Protein AF-A0A381PDI2-F1 (afdb_monomer_lite)

Structure (mmCIF, N/CA/C/O backbone):
data_AF-A0A381PDI2-F1
#
_entry.id   AF-A0A381PDI2-F1
#
loop_
_atom_site.group_PDB
_atom_site.id
_atom_site.type_symbol
_atom_site.label_atom_id
_atom_site.label_alt_id
_atom_site.label_comp_id
_atom_site.label_asym_id
_atom_site.label_entity_id
_atom_site.label_seq_id
_atom_site.pdbx_PDB_ins_code
_atom_site.Cartn_x
_atom_site.Cartn_y
_atom_site.Cartn_z
_atom_site.occupancy
_atom_site.B_iso_or_equiv
_atom_site.auth_seq_id
_atom_site.auth_comp_id
_atom_site.auth_asym_id
_atom_site.auth_atom_id
_atom_site.pdbx_PDB_model_num
ATOM 1 N N . MET A 1 1 ? -0.369 34.290 -15.388 1.00 36.72 1 MET A N 1
ATOM 2 C CA . MET A 1 1 ? -1.510 33.571 -14.784 1.00 36.72 1 MET A CA 1
ATOM 3 C C . MET A 1 1 ? -1.165 32.094 -14.747 1.00 36.72 1 MET A C 1
ATOM 5 O O . MET A 1 1 ? -1.030 31.489 -15.797 1.00 36.72 1 MET A O 1
ATOM 9 N N . GLY A 1 2 ? -0.914 31.552 -13.560 1.00 31.81 2 GLY A N 1
ATOM 10 C CA . GLY A 1 2 ? -0.532 30.155 -13.360 1.00 31.81 2 GLY A CA 1
ATOM 11 C C . GLY A 1 2 ? -0.423 29.908 -11.865 1.00 31.81 2 GLY A C 1
ATOM 12 O O . GLY A 1 2 ? 0.614 30.182 -11.269 1.00 31.81 2 GLY A O 1
ATOM 13 N N . ALA A 1 3 ? -1.540 29.528 -11.246 1.00 30.97 3 ALA A N 1
ATOM 14 C CA . ALA A 1 3 ? -1.629 29.327 -9.809 1.00 30.97 3 ALA A CA 1
ATOM 15 C C . ALA A 1 3 ? -0.831 28.078 -9.412 1.00 30.97 3 ALA A C 1
ATOM 17 O O . ALA A 1 3 ? -1.151 26.958 -9.809 1.00 30.97 3 ALA A O 1
ATOM 18 N N . ALA A 1 4 ? 0.229 28.293 -8.635 1.00 29.53 4 ALA A N 1
ATOM 19 C CA . ALA A 1 4 ? 0.974 27.242 -7.969 1.00 29.53 4 ALA A CA 1
ATOM 20 C C . ALA A 1 4 ? 0.105 26.648 -6.852 1.00 29.53 4 ALA A C 1
ATOM 22 O O . ALA A 1 4 ? -0.205 27.320 -5.869 1.00 29.53 4 ALA A O 1
ATOM 23 N N . VAL A 1 5 ? -0.290 25.385 -7.004 1.00 32.38 5 VAL A N 1
ATOM 24 C CA . VAL A 1 5 ? -0.964 24.627 -5.947 1.00 32.38 5 VAL A CA 1
ATOM 25 C C . VAL A 1 5 ? 0.082 24.260 -4.897 1.00 32.38 5 VAL A C 1
ATOM 27 O O . VAL A 1 5 ? 0.918 23.377 -5.091 1.00 32.38 5 VAL A O 1
ATOM 30 N N . SER A 1 6 ? 0.065 25.004 -3.796 1.00 27.83 6 SER A N 1
ATOM 31 C CA . SER A 1 6 ? 0.936 24.803 -2.643 1.00 27.83 6 SER A CA 1
ATOM 32 C C . SER A 1 6 ? 0.380 23.664 -1.782 1.00 27.83 6 SER A C 1
ATOM 34 O O . SER A 1 6 ? -0.714 23.763 -1.233 1.00 27.83 6 SER A O 1
ATOM 36 N N . LEU A 1 7 ? 1.119 22.556 -1.690 1.00 33.47 7 LEU A N 1
ATOM 37 C CA . LEU A 1 7 ? 0.783 21.411 -0.838 1.00 33.47 7 LEU A CA 1
ATOM 38 C C . LEU A 1 7 ? 1.018 21.754 0.649 1.00 33.47 7 LEU A C 1
ATOM 40 O O . LEU A 1 7 ? 2.081 22.291 0.977 1.00 33.47 7 LEU A O 1
ATOM 44 N N . PRO A 1 8 ? 0.112 21.394 1.580 1.00 30.75 8 PRO A N 1
ATOM 45 C CA . PRO A 1 8 ? 0.333 21.630 3.003 1.00 30.75 8 PRO A CA 1
ATOM 46 C C . PRO A 1 8 ? 1.488 20.785 3.558 1.00 30.75 8 PRO A C 1
ATOM 48 O O . PRO A 1 8 ? 1.459 19.554 3.581 1.00 30.75 8 PRO A O 1
ATOM 51 N N . SER A 1 9 ? 2.508 21.477 4.062 1.00 33.81 9 SER A N 1
ATOM 52 C CA . SER A 1 9 ? 3.656 20.924 4.778 1.00 33.81 9 SER A CA 1
ATOM 53 C C . SER A 1 9 ? 3.276 20.542 6.212 1.00 33.81 9 SER A C 1
ATOM 55 O O . SER A 1 9 ? 3.397 21.360 7.121 1.00 33.81 9 SER A O 1
ATOM 57 N N . TRP A 1 10 ? 2.895 19.285 6.441 1.00 35.84 10 TRP A N 1
ATOM 58 C CA . TRP A 1 10 ? 2.784 18.717 7.788 1.00 35.84 10 TRP A CA 1
ATOM 59 C C . TRP A 1 10 ? 3.549 17.394 7.850 1.00 35.84 10 TRP A C 1
ATOM 61 O O . TRP A 1 10 ? 3.148 16.402 7.256 1.00 35.84 10 TRP A O 1
ATOM 71 N N . TYR A 1 11 ? 4.724 17.441 8.486 1.00 34.41 11 TYR A N 1
ATOM 72 C CA . TYR A 1 11 ? 5.274 16.476 9.453 1.00 34.41 11 TYR A CA 1
ATOM 73 C C . TYR A 1 11 ? 6.799 16.613 9.534 1.00 34.41 11 TYR A C 1
ATOM 75 O O . TYR A 1 11 ? 7.582 15.908 8.889 1.00 34.41 11 TYR A O 1
ATOM 83 N N . SER A 1 12 ? 7.205 17.538 10.403 1.00 29.58 1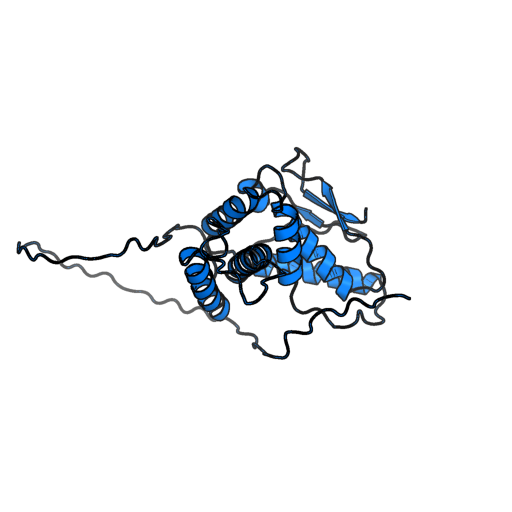2 SER A N 1
ATOM 84 C CA . SER A 1 12 ? 8.523 17.573 11.021 1.00 29.58 12 SER A CA 1
ATOM 85 C C . SER A 1 12 ? 8.591 16.535 12.151 1.00 29.58 12 SER A C 1
ATOM 87 O O . SER A 1 12 ? 7.671 16.417 12.952 1.00 29.58 12 SER A O 1
ATOM 89 N N . LEU A 1 13 ? 9.701 15.790 12.158 1.00 33.38 13 LEU A N 1
ATOM 90 C CA . LEU A 1 13 ? 10.340 15.066 13.267 1.00 33.38 13 LEU A CA 1
ATOM 91 C C . LEU A 1 13 ? 9.497 14.113 14.139 1.00 33.38 13 LEU A C 1
ATOM 93 O O . LEU A 1 13 ? 8.699 14.512 14.975 1.00 33.38 13 LEU A O 1
ATOM 97 N N . ARG A 1 14 ? 9.862 12.826 14.070 1.00 29.53 14 ARG A N 1
ATOM 98 C CA . ARG A 1 14 ? 10.259 12.030 15.246 1.00 29.53 14 ARG A CA 1
ATOM 99 C C . ARG A 1 14 ? 10.949 10.745 14.793 1.00 29.53 14 ARG A C 1
ATOM 101 O O . ARG A 1 14 ? 10.510 10.047 13.876 1.00 29.53 14 ARG A O 1
ATOM 108 N N . THR A 1 15 ? 12.108 10.539 15.392 1.00 33.84 15 THR A N 1
ATOM 109 C CA . THR A 1 15 ? 13.067 9.454 15.217 1.00 33.84 15 THR A CA 1
ATOM 110 C C . THR A 1 15 ? 12.569 8.251 16.009 1.00 33.84 15 THR A C 1
ATOM 112 O O . THR A 1 15 ? 12.246 8.409 17.182 1.00 33.84 15 THR A O 1
ATOM 115 N N . VAL A 1 16 ? 12.518 7.055 15.418 1.00 30.97 16 VAL A N 1
ATOM 116 C CA . VAL A 1 16 ? 12.366 5.820 16.203 1.00 30.97 16 VAL A CA 1
ATOM 117 C C . VAL A 1 16 ? 13.435 4.833 15.768 1.00 30.97 16 VAL A C 1
ATOM 119 O O . VAL A 1 16 ? 13.548 4.452 14.602 1.00 30.97 16 VAL A O 1
ATOM 122 N N . SER A 1 17 ? 14.266 4.527 16.757 1.00 29.91 17 SER A N 1
ATOM 123 C CA . SER A 1 17 ? 15.445 3.683 16.725 1.00 29.91 17 SER A CA 1
ATOM 124 C C . SER A 1 17 ? 15.110 2.225 16.402 1.00 29.91 17 SER A C 1
ATOM 126 O O . SER A 1 17 ? 14.011 1.736 16.661 1.00 29.91 17 SER A O 1
ATOM 128 N N . ARG A 1 18 ? 16.097 1.525 15.838 1.00 33.38 18 ARG A N 1
ATOM 129 C CA . ARG A 1 18 ? 16.076 0.080 15.592 1.00 33.38 18 ARG A CA 1
ATOM 130 C C . ARG A 1 18 ? 15.980 -0.660 16.927 1.00 33.38 18 ARG A C 1
ATOM 132 O O . ARG A 1 18 ? 16.827 -0.439 17.783 1.00 33.38 18 ARG A O 1
ATOM 139 N N . PHE A 1 19 ? 15.062 -1.618 17.046 1.00 30.06 19 PHE A N 1
ATOM 140 C CA . PHE A 1 19 ? 15.124 -2.617 18.113 1.00 30.06 19 PHE A CA 1
ATOM 141 C C . PHE A 1 19 ? 15.141 -4.045 17.573 1.00 30.06 19 PHE A C 1
ATOM 143 O O . PHE A 1 19 ? 14.392 -4.434 16.677 1.00 30.06 19 PHE A O 1
ATOM 150 N N . ARG A 1 20 ? 16.098 -4.788 18.127 1.00 28.98 20 ARG A N 1
ATOM 151 C CA . ARG A 1 20 ? 16.469 -6.178 17.886 1.00 28.98 20 ARG A CA 1
ATOM 152 C C . ARG A 1 20 ? 15.742 -6.996 18.954 1.00 28.98 20 ARG A C 1
ATOM 154 O O . ARG A 1 20 ? 15.940 -6.740 20.136 1.00 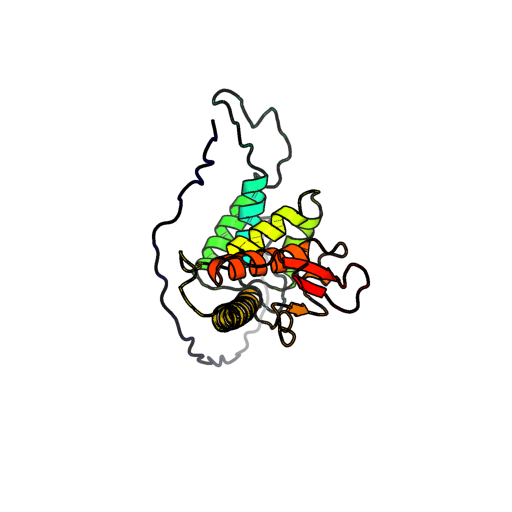28.98 20 ARG A O 1
ATOM 161 N N . CYS A 1 21 ? 14.878 -7.925 18.556 1.00 27.59 21 CYS A N 1
ATOM 162 C CA . CYS A 1 21 ? 14.102 -8.734 19.496 1.00 27.59 21 CYS A CA 1
ATOM 163 C C . CYS A 1 21 ? 14.895 -9.996 19.878 1.00 27.59 21 CYS A C 1
ATOM 165 O O . CYS A 1 21 ? 15.326 -10.745 18.999 1.00 27.59 21 CYS A O 1
ATOM 167 N N . ARG A 1 22 ? 15.118 -10.188 21.182 1.00 25.88 22 ARG A N 1
ATOM 168 C CA . ARG A 1 22 ? 15.724 -11.371 21.808 1.00 25.88 22 ARG A CA 1
ATOM 169 C C . ARG A 1 22 ? 14.579 -12.173 22.428 1.00 25.88 22 ARG A C 1
ATOM 171 O O . ARG A 1 22 ? 13.837 -11.629 23.235 1.00 25.88 22 ARG A O 1
ATOM 178 N N . VAL A 1 23 ? 14.418 -13.425 22.009 1.00 31.00 23 VAL A N 1
ATOM 179 C CA . VAL A 1 23 ? 13.391 -14.350 22.512 1.00 31.00 23 VAL A CA 1
ATOM 180 C C . VAL A 1 23 ? 13.920 -15.031 23.774 1.00 31.00 23 VAL A C 1
ATOM 182 O O . VAL A 1 23 ? 15.023 -15.574 23.748 1.00 31.00 23 VAL A O 1
ATOM 185 N N . THR A 1 24 ? 13.142 -15.029 24.856 1.00 33.84 24 THR A N 1
ATOM 186 C CA . THR A 1 24 ? 13.352 -15.904 26.020 1.00 33.84 24 THR A CA 1
ATOM 187 C C . THR A 1 24 ? 12.073 -16.690 26.287 1.00 33.84 24 THR A C 1
ATOM 189 O O . THR A 1 24 ? 11.024 -16.099 26.533 1.00 33.84 24 THR A O 1
ATOM 192 N N . ASN A 1 25 ? 12.179 -18.018 26.213 1.00 29.09 25 ASN A N 1
ATOM 193 C CA . ASN A 1 25 ? 11.140 -18.977 26.581 1.00 29.09 25 ASN A CA 1
ATOM 194 C C . ASN A 1 25 ? 10.966 -19.011 28.104 1.00 29.09 25 ASN A C 1
ATOM 196 O O . ASN A 1 25 ? 11.947 -19.166 28.829 1.00 29.09 25 ASN A O 1
ATOM 200 N N . GLY A 1 26 ? 9.720 -18.919 28.568 1.00 29.19 26 GLY A N 1
ATOM 201 C CA . GLY A 1 26 ? 9.328 -19.161 29.954 1.00 29.19 26 GLY A CA 1
ATOM 202 C C . GLY A 1 26 ? 8.370 -20.344 30.022 1.00 29.19 26 GLY A C 1
ATOM 203 O O . GLY A 1 26 ? 7.196 -20.211 29.692 1.00 29.19 26 GLY A O 1
ATOM 204 N N . LEU A 1 27 ? 8.909 -21.491 30.427 1.00 31.45 27 LEU A N 1
ATOM 205 C CA . LEU A 1 27 ? 8.200 -22.700 30.844 1.00 31.45 27 LEU A CA 1
ATOM 206 C C . LEU A 1 27 ? 7.263 -22.359 32.019 1.00 31.45 27 LEU A C 1
ATOM 208 O O . LEU A 1 27 ? 7.714 -21.729 32.979 1.00 31.45 27 LEU A O 1
ATOM 212 N N . ARG A 1 28 ? 5.994 -22.787 31.990 1.00 32.97 28 ARG A N 1
ATOM 213 C CA . ARG A 1 28 ? 5.156 -22.797 33.197 1.00 32.97 28 ARG A CA 1
ATOM 214 C C . ARG A 1 28 ? 4.390 -24.101 33.355 1.00 32.97 28 ARG A C 1
ATOM 216 O O . ARG A 1 28 ? 3.715 -24.581 32.452 1.00 32.97 28 ARG A O 1
ATOM 223 N N . ASP A 1 29 ? 4.597 -24.622 34.549 1.00 30.84 29 ASP A N 1
ATOM 224 C CA . ASP A 1 29 ? 4.216 -25.892 35.131 1.00 30.84 29 ASP A CA 1
ATOM 225 C C . ASP A 1 29 ? 2.739 -25.856 35.563 1.00 30.84 29 ASP A C 1
ATOM 227 O O . ASP A 1 29 ? 2.269 -24.848 36.099 1.00 30.84 29 ASP A O 1
ATOM 231 N N . SER A 1 30 ? 1.998 -26.932 35.298 1.00 28.72 30 SER A N 1
ATOM 232 C CA . SER A 1 30 ? 0.555 -27.033 35.547 1.00 28.72 30 SER A CA 1
ATOM 233 C C . SER A 1 30 ? 0.294 -27.887 36.785 1.00 28.72 30 SER A C 1
ATOM 235 O O . SER A 1 30 ? 0.534 -29.092 36.771 1.00 28.72 30 SER A O 1
ATOM 237 N N . ARG A 1 31 ? -0.252 -27.288 37.849 1.00 33.28 31 ARG A N 1
ATOM 238 C CA . ARG A 1 31 ? -0.810 -28.017 38.998 1.00 33.28 31 ARG A CA 1
ATOM 239 C C . ARG A 1 31 ? -2.241 -27.565 39.297 1.00 33.28 31 ARG A C 1
ATOM 241 O O . ARG A 1 31 ? -2.472 -26.494 39.835 1.00 33.28 31 ARG A O 1
ATOM 248 N N . ASN A 1 32 ? -3.162 -28.421 38.860 1.00 31.06 32 ASN A N 1
ATOM 249 C CA . ASN A 1 32 ? -4.318 -28.987 39.563 1.00 31.06 32 ASN A CA 1
ATOM 250 C C . ASN A 1 32 ? -4.892 -28.216 40.774 1.00 31.06 32 ASN A C 1
ATOM 252 O O . ASN A 1 32 ? -4.245 -28.130 41.816 1.00 31.06 32 ASN A O 1
ATOM 256 N N . PHE A 1 33 ? -6.163 -27.810 40.684 1.00 29.30 33 PHE A N 1
ATOM 257 C CA . PHE A 1 33 ? -7.026 -27.602 41.850 1.00 29.30 33 PHE A CA 1
ATOM 258 C C . PHE A 1 33 ? -8.470 -27.996 41.500 1.00 29.30 33 PHE A C 1
ATOM 260 O O . PHE A 1 33 ? -9.045 -27.505 40.529 1.00 29.30 33 PHE A O 1
ATOM 267 N N . LYS A 1 34 ? -9.026 -28.936 42.271 1.00 33.97 34 LYS A N 1
ATOM 268 C CA . LYS A 1 34 ? -10.425 -29.385 42.223 1.00 33.97 34 LYS A CA 1
ATOM 269 C C . LYS A 1 34 ? -11.287 -28.496 43.132 1.00 33.97 34 LYS A C 1
ATOM 271 O O . LYS A 1 34 ? -10.796 -28.110 44.183 1.00 33.97 34 LYS A O 1
ATOM 276 N N . SER A 1 35 ? -12.560 -28.330 42.739 1.00 31.16 35 SER A N 1
ATOM 277 C CA . SER A 1 35 ? -13.816 -28.396 43.533 1.00 31.16 35 SER A CA 1
ATOM 278 C C . SER A 1 35 ? -14.775 -27.188 43.434 1.00 31.16 35 SER A C 1
ATOM 280 O O . SER A 1 35 ? -14.409 -26.059 43.736 1.00 31.16 35 SER A O 1
ATOM 282 N N . LEU A 1 36 ? -16.013 -27.507 43.024 1.00 32.66 36 LEU A N 1
ATOM 283 C CA . LEU A 1 36 ? -17.290 -26.752 42.973 1.00 32.66 36 LEU A CA 1
ATOM 284 C C . LEU A 1 36 ? -17.912 -26.536 44.388 1.00 32.66 36 LEU A C 1
ATOM 286 O O . LEU A 1 36 ? -17.360 -27.087 45.339 1.00 32.66 36 LEU A O 1
ATOM 290 N N . PRO A 1 37 ? -19.163 -26.027 44.546 1.00 50.06 37 PRO A N 1
ATOM 291 C CA . PRO A 1 37 ? -19.798 -24.787 44.049 1.00 50.06 37 PRO A CA 1
ATOM 292 C C . PRO A 1 37 ? -20.556 -24.020 45.175 1.00 50.06 37 PRO A C 1
ATOM 294 O O . PRO A 1 37 ? -20.996 -24.639 46.139 1.00 50.06 37 PRO A O 1
ATOM 297 N N . THR A 1 38 ? -20.872 -22.725 45.007 1.00 31.77 38 THR A N 1
ATOM 298 C CA . THR A 1 38 ? -22.013 -22.122 45.738 1.00 31.77 38 THR A CA 1
ATOM 299 C C . THR A 1 38 ? -22.624 -20.917 45.025 1.00 31.77 38 THR A C 1
ATOM 301 O O . THR A 1 38 ? -21.930 -20.069 44.474 1.00 31.77 38 THR A O 1
ATOM 304 N N . SER A 1 39 ? -23.955 -20.897 45.053 1.00 36.25 39 SER A N 1
ATOM 305 C CA . SER A 1 39 ? -24.888 -19.925 44.486 1.00 36.25 39 SER A CA 1
ATOM 306 C C . SER A 1 39 ? -24.963 -18.643 45.318 1.00 36.25 39 SER A C 1
ATOM 308 O O . SER A 1 39 ? -25.114 -18.736 46.535 1.00 36.25 39 SER A O 1
ATOM 310 N N . THR A 1 40 ? -24.940 -17.460 44.691 1.00 33.91 40 THR A N 1
ATOM 311 C CA . THR A 1 40 ? -25.605 -16.255 45.226 1.00 33.91 40 THR A CA 1
ATOM 312 C C . THR A 1 40 ? -25.905 -15.251 44.107 1.00 33.91 40 THR A C 1
ATOM 314 O O . THR A 1 40 ? -25.017 -14.835 43.368 1.00 33.91 40 THR A O 1
ATOM 317 N N . THR A 1 41 ? -27.179 -14.879 44.011 1.00 40.34 41 THR A N 1
ATOM 318 C CA . THR A 1 41 ? -27.755 -13.796 43.206 1.00 40.34 41 THR A CA 1
ATOM 319 C C . THR A 1 41 ? -27.233 -12.426 43.645 1.00 40.34 41 THR A C 1
ATOM 321 O O . THR A 1 41 ? -27.328 -12.105 44.827 1.00 40.34 41 THR A O 1
ATOM 324 N N . ILE A 1 42 ? -26.764 -11.601 42.701 1.00 43.28 42 ILE A N 1
ATOM 325 C CA . ILE A 1 42 ? -26.625 -10.141 42.845 1.00 43.28 42 ILE A CA 1
ATOM 326 C C . ILE A 1 42 ? -27.019 -9.488 41.509 1.00 43.28 42 ILE A C 1
ATOM 328 O O . ILE A 1 42 ? -26.411 -9.770 40.477 1.00 43.28 42 ILE A O 1
ATOM 332 N N . ASP A 1 43 ? -28.035 -8.625 41.551 1.00 36.06 43 ASP A N 1
ATOM 333 C CA . ASP A 1 43 ? -28.384 -7.661 40.501 1.00 36.06 43 ASP A CA 1
ATOM 334 C C . ASP A 1 43 ? -27.307 -6.572 40.380 1.00 36.06 43 ASP A C 1
ATOM 336 O O . ASP A 1 43 ? -26.871 -6.059 41.409 1.00 36.06 43 ASP A O 1
ATOM 340 N N . GLN A 1 44 ? -26.941 -6.166 39.152 1.00 39.84 44 GLN A N 1
ATOM 341 C CA . GLN A 1 44 ? -26.837 -4.758 38.709 1.00 39.84 44 GLN A CA 1
ATOM 342 C C . GLN A 1 44 ? -26.329 -4.615 37.243 1.00 39.84 44 GLN A C 1
ATOM 344 O O . GLN A 1 44 ? -25.795 -5.572 36.682 1.00 39.84 44 GLN A O 1
ATOM 349 N N . PRO A 1 45 ? -26.556 -3.447 36.594 1.00 43.75 45 PRO A N 1
ATOM 350 C CA . PRO A 1 45 ? -26.701 -3.291 35.144 1.00 43.75 45 PRO A CA 1
ATOM 351 C C . PRO A 1 45 ? -25.458 -2.719 34.427 1.00 43.75 45 PRO A C 1
ATOM 353 O O . PRO A 1 45 ? -24.494 -2.291 35.057 1.00 43.75 45 PRO A O 1
ATOM 356 N N . THR A 1 46 ? -25.611 -2.538 33.106 1.00 34.00 46 THR A N 1
ATOM 357 C CA . THR A 1 46 ? -24.899 -1.607 32.191 1.00 34.00 46 THR A CA 1
ATOM 358 C C . THR A 1 46 ? -23.767 -2.184 31.328 1.00 34.00 46 THR A C 1
ATOM 360 O O . THR A 1 46 ? -22.795 -2.745 31.814 1.00 34.00 46 THR A O 1
ATOM 363 N N . GLU A 1 47 ? -23.945 -1.974 30.017 1.00 38.28 47 GLU A N 1
ATOM 364 C CA . GLU A 1 47 ? -22.957 -1.800 28.943 1.00 38.28 47 GLU A CA 1
ATOM 365 C C . GLU A 1 47 ? -21.627 -2.558 29.004 1.00 38.28 47 GLU A C 1
ATOM 367 O O . GLU A 1 47 ? -20.718 -2.205 29.751 1.00 38.28 47 GLU A O 1
ATOM 372 N N . GLN A 1 48 ? -21.451 -3.449 28.022 1.00 35.06 48 GLN A N 1
ATOM 373 C CA . GLN A 1 48 ? -20.233 -3.533 27.207 1.00 35.06 48 GLN A CA 1
ATOM 374 C C . GLN A 1 48 ? -20.454 -4.498 26.031 1.00 35.06 48 GLN A C 1
ATOM 376 O O . GLN A 1 48 ? -20.017 -5.643 26.045 1.00 35.06 48 GLN A O 1
ATOM 381 N N . THR A 1 49 ? -21.070 -4.032 24.940 1.00 34.31 49 THR A N 1
ATOM 382 C CA . THR A 1 49 ? -20.819 -4.635 23.618 1.00 34.31 49 THR A CA 1
ATOM 383 C C . THR A 1 49 ? -19.481 -4.112 23.103 1.00 34.31 49 THR A C 1
ATOM 385 O O . THR A 1 49 ? -19.398 -3.345 22.141 1.00 34.31 49 THR A O 1
ATOM 388 N N . GLY A 1 50 ? -18.413 -4.482 23.808 1.00 31.14 50 GLY A N 1
ATOM 389 C CA . GLY A 1 50 ? -17.073 -4.456 23.260 1.00 31.14 50 GLY A CA 1
ATOM 390 C C . GLY A 1 50 ? -17.014 -5.563 22.225 1.00 31.14 50 GLY A C 1
ATOM 391 O O . GLY A 1 50 ? -17.053 -6.738 22.571 1.00 31.14 50 GLY A O 1
ATOM 392 N N . ILE A 1 51 ? -16.952 -5.199 20.947 1.00 44.41 51 ILE A N 1
ATOM 393 C CA . ILE A 1 51 ? -16.519 -6.138 19.917 1.00 44.41 51 ILE A CA 1
ATOM 394 C C . ILE A 1 51 ? -15.027 -6.364 20.185 1.00 44.41 51 ILE A C 1
ATOM 396 O O . ILE A 1 51 ? -14.166 -5.707 19.599 1.00 44.41 51 ILE A O 1
ATOM 400 N N . GLU A 1 52 ? -14.716 -7.231 21.147 1.00 44.75 52 GLU A N 1
ATOM 401 C CA . GLU A 1 52 ? -13.433 -7.905 21.205 1.00 44.75 52 GLU A CA 1
ATOM 402 C C . GLU A 1 52 ? -13.371 -8.771 19.954 1.00 44.75 52 GLU A C 1
ATOM 404 O O . GLU A 1 52 ? -13.886 -9.887 19.916 1.00 44.75 52 GLU A O 1
ATOM 409 N N . SER A 1 53 ? -12.779 -8.227 18.892 1.00 46.00 53 SER A N 1
ATOM 410 C CA . SER A 1 53 ? -12.381 -8.995 17.719 1.00 46.00 53 SER A CA 1
ATOM 411 C C . SER A 1 53 ? -11.283 -9.981 18.129 1.00 46.00 53 SER A C 1
ATOM 413 O O . SER A 1 53 ? -10.108 -9.805 17.816 1.00 46.00 53 SER A O 1
ATOM 415 N N . THR A 1 54 ? -11.652 -11.033 18.855 1.00 45.31 54 THR A N 1
ATOM 416 C CA . THR A 1 54 ? -10.826 -12.214 19.119 1.00 45.31 54 THR A CA 1
ATOM 417 C C . THR A 1 54 ? -10.846 -13.124 17.892 1.00 45.31 54 THR A C 1
ATOM 419 O O . THR A 1 54 ? -11.122 -14.318 17.952 1.00 45.31 54 THR A O 1
ATOM 422 N N . THR A 1 55 ? -10.531 -12.565 16.725 1.00 50.69 55 THR A N 1
ATOM 423 C CA . THR A 1 55 ? -10.230 -13.353 15.532 1.00 50.69 55 THR A CA 1
ATOM 424 C C . THR A 1 55 ? -8.847 -13.967 15.712 1.00 50.69 55 THR A C 1
ATOM 426 O O . THR A 1 55 ? -7.821 -13.338 15.449 1.00 50.69 55 THR A O 1
ATOM 429 N N . SER A 1 56 ? -8.837 -15.202 16.224 1.00 55.75 56 SER A N 1
ATOM 430 C CA . SER A 1 56 ? -7.663 -16.064 16.397 1.00 55.75 56 SER A CA 1
ATOM 431 C C . SER A 1 56 ? -7.095 -16.479 15.036 1.00 55.75 56 SER A C 1
ATOM 433 O O . SER A 1 56 ? -7.274 -17.596 14.559 1.00 55.75 56 SER A O 1
ATOM 435 N N . GLY A 1 57 ? -6.436 -15.532 14.380 1.00 65.62 57 GLY A N 1
ATOM 436 C CA . GLY A 1 57 ? -5.684 -15.732 13.152 1.00 65.62 57 GLY A CA 1
ATOM 437 C C . GLY A 1 57 ? -4.223 -15.361 13.350 1.00 65.62 57 GLY A C 1
ATOM 438 O O . GLY A 1 57 ? -3.849 -14.648 14.287 1.00 65.62 57 GLY A O 1
ATOM 439 N N . ARG A 1 58 ? -3.347 -15.845 12.468 1.00 81.38 58 ARG A N 1
ATOM 440 C CA . ARG A 1 58 ? -1.910 -15.571 12.583 1.00 81.38 58 ARG A CA 1
ATOM 441 C C . ARG A 1 58 ? -1.665 -14.067 12.418 1.00 81.38 58 ARG A C 1
ATOM 443 O O . ARG A 1 58 ? -1.794 -13.535 11.321 1.00 81.38 58 ARG A O 1
ATOM 450 N N . GLN A 1 59 ? -1.242 -13.393 13.485 1.00 88.50 59 GLN A N 1
ATOM 451 C CA . GLN A 1 59 ? -0.941 -11.960 13.458 1.00 88.50 59 GLN A CA 1
ATOM 452 C C . GLN A 1 59 ? 0.323 -11.676 12.633 1.00 88.50 59 GLN A C 1
ATOM 454 O O . GLN A 1 59 ? 1.452 -11.981 13.038 1.00 88.50 59 GLN A O 1
ATOM 459 N N . ARG A 1 60 ? 0.153 -11.113 11.434 1.00 91.56 60 ARG A N 1
ATOM 460 C CA . ARG A 1 60 ? 1.254 -10.915 10.468 1.00 91.56 60 ARG A CA 1
ATOM 461 C C . ARG A 1 60 ? 1.304 -9.512 9.898 1.00 91.56 60 ARG A C 1
ATOM 463 O O . ARG A 1 60 ? 2.415 -9.012 9.684 1.00 91.56 60 ARG A O 1
ATOM 470 N N . VAL A 1 61 ? 0.145 -8.903 9.672 1.00 94.81 61 VAL A N 1
ATOM 471 C CA . VAL A 1 61 ? 0.024 -7.582 9.060 1.00 94.81 61 VAL A CA 1
ATOM 472 C C . VAL A 1 61 ? 0.292 -6.520 10.118 1.00 94.81 61 VAL A C 1
ATOM 474 O O . VAL A 1 61 ? -0.192 -6.602 11.235 1.00 94.81 61 VAL A O 1
ATOM 477 N N . SER A 1 62 ? 1.117 -5.530 9.812 1.00 96.31 62 SER A N 1
ATOM 478 C CA . SER A 1 62 ? 1.433 -4.439 10.727 1.00 96.31 62 SER A CA 1
ATOM 479 C C . SER A 1 62 ? 0.179 -3.622 11.028 1.00 96.31 62 SER A C 1
ATOM 481 O O . SER A 1 62 ? -0.525 -3.227 10.099 1.00 96.31 62 SER A O 1
ATOM 483 N N . ALA A 1 63 ? -0.038 -3.279 12.302 1.00 96.38 63 ALA A N 1
ATOM 484 C CA . ALA A 1 63 ? -1.121 -2.381 12.714 1.00 96.38 63 ALA A CA 1
ATOM 485 C C . ALA A 1 63 ? -1.075 -1.012 12.002 1.00 96.38 63 ALA A C 1
ATOM 487 O O . ALA A 1 63 ? -2.106 -0.363 11.846 1.00 96.38 63 ALA A O 1
ATOM 488 N N . LEU A 1 64 ? 0.097 -0.610 11.487 1.00 96.88 64 LEU A N 1
ATOM 489 C CA . LEU A 1 64 ? 0.247 0.590 10.664 1.00 96.88 64 LEU A CA 1
ATOM 490 C C . LEU A 1 64 ? -0.631 0.542 9.407 1.00 96.88 64 LEU A C 1
ATOM 492 O O . LEU A 1 64 ? -1.142 1.575 8.992 1.00 96.88 64 LEU A O 1
ATOM 496 N N . VAL A 1 65 ? -0.803 -0.636 8.799 1.00 96.69 65 VAL A N 1
ATOM 497 C CA . VAL A 1 65 ? -1.634 -0.794 7.598 1.00 96.69 65 VAL A CA 1
ATOM 498 C C . VAL A 1 65 ? -3.090 -0.473 7.923 1.00 96.69 65 VAL A C 1
ATOM 500 O O . VAL A 1 65 ? -3.698 0.334 7.227 1.00 96.69 65 VAL A O 1
ATOM 503 N N . ALA A 1 66 ? -3.615 -1.041 9.012 1.00 95.44 66 ALA A N 1
ATOM 504 C CA . ALA A 1 66 ? -4.971 -0.768 9.476 1.00 95.44 66 ALA A CA 1
ATOM 505 C C . ALA A 1 66 ? -5.172 0.703 9.834 1.00 95.44 66 ALA A C 1
ATOM 507 O O . ALA A 1 66 ? -6.139 1.320 9.394 1.00 95.44 66 ALA A O 1
ATOM 508 N N . LEU A 1 67 ? -4.218 1.277 10.572 1.00 96.44 67 LEU A N 1
ATOM 509 C CA . LEU A 1 67 ? -4.246 2.688 10.923 1.00 96.44 67 LEU A CA 1
ATOM 510 C C . LEU A 1 67 ? -4.308 3.575 9.676 1.00 96.44 67 LEU A C 1
ATOM 512 O O . LEU A 1 67 ? -5.177 4.433 9.586 1.00 96.44 67 LEU A O 1
ATOM 516 N N . THR A 1 68 ? -3.426 3.341 8.699 1.00 97.06 68 THR A N 1
ATOM 517 C CA . THR A 1 68 ? -3.390 4.150 7.475 1.00 97.06 68 THR A CA 1
ATOM 518 C C . THR A 1 68 ? -4.688 4.031 6.678 1.00 97.06 68 THR A C 1
ATOM 520 O O . THR A 1 68 ? -5.173 5.046 6.191 1.00 97.06 68 THR A O 1
ATOM 523 N N . ILE A 1 69 ? -5.276 2.832 6.577 1.00 95.25 69 ILE A N 1
ATOM 524 C CA . ILE A 1 69 ? -6.568 2.644 5.899 1.00 95.25 69 ILE A CA 1
ATOM 525 C C . ILE A 1 69 ? -7.652 3.497 6.554 1.00 95.25 69 ILE A C 1
ATOM 527 O O . ILE A 1 69 ? -8.342 4.241 5.863 1.00 95.25 69 ILE A O 1
ATOM 531 N N . LEU A 1 70 ? -7.779 3.429 7.880 1.00 93.19 70 LEU A N 1
ATOM 532 C CA . LEU A 1 70 ? -8.811 4.177 8.595 1.00 93.19 70 LEU A CA 1
ATOM 533 C C . LEU A 1 70 ? -8.574 5.691 8.564 1.00 93.19 70 LEU A C 1
ATOM 535 O O . LEU A 1 70 ? -9.532 6.443 8.425 1.00 93.19 70 LEU A O 1
ATOM 539 N N . GLU A 1 71 ? -7.323 6.148 8.645 1.00 93.12 71 GLU A N 1
ATOM 540 C CA . GLU A 1 71 ? -6.986 7.575 8.546 1.00 93.12 71 GLU A CA 1
ATOM 541 C C . GLU A 1 71 ? -7.279 8.142 7.151 1.00 93.12 71 GLU A C 1
ATOM 543 O O . GLU A 1 71 ? -7.784 9.257 7.034 1.00 93.12 71 GLU A O 1
ATOM 548 N N . VAL A 1 72 ? -6.979 7.394 6.083 1.00 94.12 72 VAL A N 1
ATOM 549 C CA . VAL A 1 72 ? -7.305 7.813 4.710 1.00 94.12 72 VAL A CA 1
ATOM 550 C C . VAL A 1 72 ? -8.815 7.796 4.489 1.00 94.12 72 VAL A C 1
ATOM 552 O O . VAL A 1 72 ? -9.350 8.756 3.942 1.00 94.12 72 VAL A O 1
ATOM 555 N N . LEU A 1 73 ? -9.506 6.755 4.960 1.00 90.06 73 LEU A N 1
ATOM 556 C CA . LEU A 1 73 ? -10.965 6.658 4.900 1.00 90.06 73 LEU A CA 1
ATOM 557 C C . LEU A 1 73 ? -11.629 7.854 5.602 1.00 90.06 73 LEU A C 1
ATOM 559 O O . LEU A 1 73 ? -12.490 8.511 5.028 1.00 90.06 73 LEU A O 1
ATOM 563 N N . GLN A 1 74 ? -11.179 8.175 6.818 1.00 86.94 74 GLN A N 1
ATOM 564 C CA . GLN A 1 74 ? -11.669 9.319 7.582 1.00 86.94 74 GLN A CA 1
ATOM 565 C C . GLN A 1 74 ? -11.384 10.650 6.876 1.00 86.94 74 GLN A C 1
ATOM 567 O O . GLN A 1 74 ? -12.253 11.517 6.833 1.00 86.94 74 GLN A O 1
ATOM 572 N N . ALA A 1 75 ? -10.185 10.823 6.312 1.00 87.12 75 ALA A N 1
ATOM 573 C CA . ALA A 1 75 ? -9.830 12.037 5.582 1.00 87.12 75 ALA A CA 1
ATOM 574 C C . ALA A 1 75 ? -10.687 12.224 4.321 1.00 87.12 75 ALA A C 1
ATOM 576 O O . ALA A 1 75 ? -11.082 13.346 4.026 1.00 87.12 75 ALA A O 1
ATOM 577 N N . SER A 1 76 ? -11.005 11.134 3.618 1.00 84.62 76 SER A N 1
ATOM 578 C CA . SER A 1 76 ? -11.882 11.148 2.441 1.00 84.62 76 SER A CA 1
ATOM 579 C C . SER A 1 76 ? -13.338 11.482 2.784 1.00 84.62 76 SER A C 1
ATOM 581 O O . SER A 1 76 ? -14.057 12.037 1.960 1.00 84.62 76 SER A O 1
ATOM 583 N N . ASP A 1 77 ? -13.774 11.166 4.005 1.00 80.94 77 ASP A N 1
ATOM 584 C CA . ASP A 1 77 ? -15.124 11.458 4.494 1.00 80.94 77 ASP A CA 1
ATOM 585 C C . ASP A 1 77 ? -15.280 12.872 5.071 1.00 80.94 77 ASP A C 1
ATOM 587 O O . ASP A 1 77 ? -16.406 13.285 5.358 1.00 80.94 77 ASP A O 1
ATOM 591 N N . ARG A 1 78 ? -14.200 13.644 5.240 1.00 69.12 78 ARG A N 1
ATOM 592 C CA . ARG A 1 78 ? -14.278 15.018 5.756 1.00 69.12 78 ARG A CA 1
ATOM 593 C C . ARG A 1 78 ? -14.580 15.997 4.607 1.00 69.12 78 ARG A C 1
ATOM 595 O O . ARG A 1 78 ? -13.824 16.023 3.640 1.00 69.12 78 ARG A O 1
ATOM 602 N N . PRO A 1 79 ? -15.656 16.804 4.668 1.00 57.41 79 PRO A N 1
ATOM 603 C CA . PRO A 1 79 ? -15.903 17.831 3.655 1.00 57.41 79 PRO A CA 1
ATOM 604 C C . PRO A 1 79 ? -14.803 18.909 3.700 1.00 57.41 79 PRO A C 1
ATOM 606 O O . PRO A 1 79 ? -14.335 19.272 4.779 1.00 57.41 79 PRO A O 1
ATOM 609 N N . PHE A 1 80 ? -14.366 19.382 2.526 1.00 51.34 80 PHE A N 1
ATOM 610 C CA . PHE A 1 80 ? -13.300 20.387 2.366 1.00 51.34 80 PHE A CA 1
ATOM 611 C C . PHE A 1 80 ? -13.777 21.821 2.666 1.00 51.34 80 PHE A C 1
ATOM 613 O O . PHE A 1 80 ? -12.966 22.680 2.992 1.00 51.34 80 PHE A O 1
ATOM 620 N N . GLU A 1 81 ? -15.086 22.060 2.632 1.00 47.22 81 GLU A N 1
ATOM 621 C CA . GLU A 1 81 ? -15.711 23.353 2.906 1.00 47.22 81 GLU A CA 1
ATOM 622 C C . GLU A 1 81 ? -16.734 23.159 4.028 1.00 47.22 81 GLU A C 1
ATOM 624 O O . GLU A 1 81 ? -17.808 22.601 3.818 1.00 47.22 81 GLU A O 1
ATOM 629 N N . VAL A 1 82 ? -16.366 23.548 5.246 1.00 48.19 82 VAL A N 1
ATOM 630 C CA . VAL A 1 82 ? -17.325 23.781 6.329 1.00 48.19 82 VAL A CA 1
ATOM 631 C C . VAL A 1 82 ? -17.295 25.284 6.540 1.00 48.19 82 VAL A C 1
ATOM 633 O O . VAL A 1 82 ? -16.342 25.802 7.119 1.00 48.19 82 VAL A O 1
ATOM 636 N N . PHE A 1 83 ? -18.279 25.993 5.989 1.00 47.06 83 PHE A N 1
ATOM 637 C CA . PHE A 1 83 ? -18.556 27.359 6.422 1.00 47.06 83 PHE A CA 1
ATOM 638 C C . PHE A 1 83 ? -18.904 27.292 7.917 1.00 47.06 83 PHE A C 1
ATOM 640 O O . PHE A 1 83 ? -19.630 26.389 8.330 1.00 47.06 83 PHE A O 1
ATOM 647 N N . GLU A 1 84 ? -18.353 28.191 8.735 1.00 49.81 84 GLU A N 1
ATOM 648 C CA . GLU A 1 84 ? -18.384 28.103 10.211 1.00 49.81 84 GLU A CA 1
ATOM 649 C C . GLU A 1 84 ? -19.793 28.191 10.840 1.00 49.81 84 GLU A C 1
ATOM 651 O O . GLU A 1 84 ? -19.927 28.132 12.059 1.00 49.81 84 GLU A O 1
ATOM 656 N N . GLU A 1 85 ? -20.848 28.286 10.029 1.00 54.59 85 GLU A N 1
ATOM 657 C CA . GLU A 1 85 ? -22.224 28.536 10.466 1.00 54.59 85 GLU A CA 1
ATOM 658 C C . GLU A 1 85 ? -23.185 27.355 10.233 1.00 54.59 85 GLU A C 1
ATOM 660 O O . GLU A 1 85 ? -24.352 27.448 10.609 1.00 54.59 85 GLU A O 1
ATOM 665 N N . GLU A 1 86 ? -22.737 26.229 9.659 1.00 49.50 86 GLU A N 1
ATOM 666 C CA . GLU A 1 86 ? -23.627 25.091 9.384 1.00 49.50 86 GLU A CA 1
ATOM 667 C C . GLU A 1 86 ? -23.450 23.935 10.386 1.00 49.50 86 GLU A C 1
ATOM 669 O O . GLU A 1 86 ? -22.383 23.324 10.500 1.00 49.50 86 GLU A O 1
ATOM 674 N N . ASP A 1 87 ? -24.526 23.606 11.113 1.00 50.28 87 ASP A N 1
ATOM 675 C CA . ASP A 1 87 ? -24.583 22.473 12.039 1.00 50.28 87 ASP A CA 1
ATOM 676 C C . ASP A 1 87 ? -24.545 21.144 11.266 1.00 50.28 87 ASP A C 1
ATOM 678 O O . ASP A 1 87 ? -25.558 20.561 10.867 1.00 50.28 87 ASP A O 1
ATOM 682 N N . THR A 1 88 ? -23.322 20.657 11.052 1.00 51.50 88 THR A N 1
ATOM 683 C CA . THR A 1 88 ? -23.004 19.409 10.338 1.00 51.50 88 THR A CA 1
ATOM 684 C C . THR A 1 88 ? -23.697 18.155 10.891 1.00 51.50 88 THR A C 1
ATOM 686 O O . THR A 1 88 ? -23.695 17.121 10.217 1.00 51.50 88 THR A O 1
ATOM 689 N N . SER A 1 89 ? -24.301 18.227 12.085 1.00 51.09 89 SER A N 1
ATOM 690 C CA . SER A 1 89 ? -25.071 17.132 12.681 1.00 51.09 89 SER A CA 1
ATOM 691 C C . SER A 1 89 ? -26.480 16.978 12.088 1.00 51.09 89 SER A C 1
ATOM 693 O O . SER A 1 89 ? -27.030 15.875 12.122 1.00 51.09 89 SER A O 1
ATOM 695 N N . ILE A 1 90 ? -27.036 18.038 11.485 1.00 49.59 90 ILE A N 1
ATOM 696 C CA . ILE A 1 90 ? -28.417 18.080 10.979 1.00 49.59 90 ILE A CA 1
ATOM 697 C C . ILE A 1 90 ? -28.478 17.774 9.471 1.00 49.59 90 ILE A C 1
ATOM 699 O O . ILE A 1 90 ? -29.367 17.044 9.031 1.00 49.59 90 ILE A O 1
ATOM 703 N N . THR A 1 91 ? -27.518 18.251 8.667 1.00 48.00 91 THR A N 1
ATOM 704 C CA . THR A 1 91 ? -27.610 18.167 7.191 1.00 48.00 91 THR A CA 1
ATOM 705 C C . THR A 1 91 ? -27.091 16.846 6.591 1.00 48.00 91 THR A C 1
ATOM 707 O O . THR A 1 91 ? -27.443 16.508 5.463 1.00 48.00 91 THR A O 1
ATOM 710 N N . MET A 1 92 ? -26.266 16.056 7.300 1.00 51.97 92 MET A N 1
ATOM 711 C CA . MET A 1 92 ? -25.571 14.894 6.703 1.00 51.97 92 MET A CA 1
ATOM 712 C C . MET A 1 92 ? -25.553 13.630 7.586 1.00 51.97 92 MET A C 1
ATOM 714 O O . MET A 1 92 ? -24.487 13.193 8.041 1.00 51.97 92 MET A O 1
ATOM 718 N N . PRO A 1 93 ? -26.697 12.954 7.784 1.00 45.41 93 PRO A N 1
ATOM 719 C CA . PRO A 1 93 ? -26.710 11.671 8.468 1.00 45.41 93 PRO A CA 1
ATOM 720 C C . PRO A 1 93 ? -26.048 10.602 7.573 1.00 45.41 93 PRO A C 1
ATOM 722 O O . PRO A 1 93 ? -26.488 10.387 6.446 1.00 45.41 93 PRO A O 1
ATOM 725 N N . ARG A 1 94 ? -25.045 9.878 8.112 1.00 50.12 94 ARG A N 1
ATOM 726 C CA . ARG A 1 94 ? -24.359 8.667 7.565 1.00 50.12 94 ARG A CA 1
ATOM 727 C C . ARG A 1 94 ? -22.988 8.854 6.879 1.00 50.12 94 ARG A C 1
ATOM 729 O O . ARG A 1 94 ? -22.748 8.290 5.813 1.00 50.12 94 ARG A O 1
ATOM 736 N N . ARG A 1 95 ? -22.021 9.523 7.519 1.00 54.41 95 ARG A N 1
ATOM 737 C CA . ARG A 1 95 ? -20.593 9.386 7.147 1.00 54.41 95 ARG A CA 1
ATOM 738 C C . ARG A 1 95 ? -19.894 8.376 8.065 1.00 54.41 95 ARG A C 1
ATOM 740 O O . ARG A 1 95 ? -19.708 8.632 9.250 1.00 54.41 95 ARG A O 1
ATOM 747 N N . LEU A 1 96 ? -19.525 7.211 7.524 1.00 54.84 96 LEU A N 1
ATOM 748 C CA . LEU A 1 96 ? -18.921 6.101 8.281 1.00 54.84 96 LEU A CA 1
ATOM 749 C C . LEU A 1 96 ? -17.602 6.499 8.976 1.00 54.84 96 LEU A C 1
ATOM 751 O O . LEU A 1 96 ? -17.351 6.042 10.090 1.00 54.84 96 LEU A O 1
ATOM 755 N N . GLY A 1 97 ? -16.795 7.383 8.375 1.00 53.59 97 GLY A N 1
ATOM 756 C CA . GLY A 1 97 ? -15.540 7.893 8.946 1.00 53.59 97 GLY A CA 1
ATOM 757 C C . GLY A 1 97 ? -15.676 8.819 10.166 1.00 53.59 97 GLY A C 1
ATOM 758 O O . GLY A 1 97 ? -14.663 9.127 10.798 1.00 53.59 97 GLY A O 1
ATOM 759 N N . LEU A 1 98 ? -16.899 9.235 10.518 1.00 56.03 98 LEU A N 1
ATOM 760 C CA . LEU A 1 98 ? -17.209 10.096 11.672 1.00 56.03 98 LEU A CA 1
ATOM 761 C C . LEU A 1 98 ? -17.936 9.353 12.807 1.00 56.03 98 LEU A C 1
ATOM 763 O O . LEU A 1 98 ? -18.380 9.975 13.763 1.00 56.03 98 LEU A O 1
ATOM 767 N N . SER A 1 99 ? -18.067 8.024 12.729 1.00 67.25 99 SER A N 1
ATOM 768 C CA . SER A 1 99 ? -18.623 7.240 13.836 1.00 67.25 99 SER A CA 1
ATOM 769 C C . SER A 1 99 ? -17.621 7.122 14.990 1.00 67.25 99 SER A C 1
ATOM 771 O O . SER A 1 99 ? -16.460 6.760 14.771 1.00 67.25 99 SER A O 1
ATOM 773 N N . ASP A 1 100 ? -18.096 7.277 16.230 1.00 66.88 100 ASP A N 1
ATOM 774 C CA . ASP A 1 100 ? -17.343 7.007 17.467 1.00 66.88 100 ASP A CA 1
ATOM 775 C C . ASP A 1 100 ? -16.660 5.630 17.476 1.00 66.88 100 ASP A C 1
ATOM 777 O O . ASP A 1 100 ? -15.652 5.413 18.154 1.00 66.88 100 ASP A O 1
ATOM 781 N N . ALA A 1 101 ? -17.213 4.652 16.752 1.00 71.75 101 ALA A N 1
ATOM 782 C CA . ALA A 1 101 ? -16.613 3.331 16.612 1.00 71.75 101 ALA A CA 1
ATOM 783 C C . ALA A 1 101 ? -15.324 3.365 15.770 1.00 71.75 101 ALA A C 1
ATOM 785 O O . ALA A 1 101 ? -14.335 2.718 16.127 1.00 71.75 101 ALA A O 1
ATOM 786 N N . VAL A 1 102 ? -15.306 4.134 14.676 1.00 75.88 102 VAL A N 1
ATOM 787 C CA . VAL A 1 102 ? -14.127 4.293 13.810 1.00 75.88 102 VAL A CA 1
ATOM 788 C C . VAL A 1 102 ? -13.059 5.114 14.519 1.00 75.88 102 VAL A C 1
ATOM 790 O O . VAL A 1 102 ? -11.895 4.714 14.520 1.00 75.88 102 VAL A O 1
ATOM 793 N N . GLU A 1 103 ? -13.441 6.191 15.207 1.00 81.12 103 GLU A N 1
ATOM 794 C CA . GLU A 1 103 ? -12.485 6.993 15.973 1.00 81.12 103 GLU A CA 1
ATOM 795 C C . GLU A 1 103 ? -11.822 6.174 17.093 1.00 81.12 103 GLU A C 1
ATOM 797 O O . GLU A 1 103 ? -10.594 6.190 17.249 1.00 81.12 103 GLU A O 1
ATOM 802 N N . ARG A 1 104 ? -12.604 5.373 17.832 1.00 84.25 104 ARG A N 1
ATOM 803 C CA . ARG A 1 104 ? -12.060 4.435 18.827 1.00 84.25 104 ARG A CA 1
ATOM 804 C C . ARG A 1 104 ? -11.087 3.436 18.198 1.00 84.25 104 ARG A C 1
ATOM 806 O O . ARG A 1 104 ? -10.004 3.233 18.749 1.00 84.25 104 ARG A O 1
ATOM 813 N N . ARG A 1 105 ? -11.412 2.863 17.032 1.00 86.19 105 ARG A N 1
ATOM 814 C CA . ARG A 1 105 ? -10.505 1.955 16.300 1.00 86.19 105 ARG A CA 1
ATOM 815 C C . ARG A 1 105 ? -9.210 2.647 15.877 1.00 86.19 105 ARG A C 1
ATOM 817 O O . ARG A 1 105 ? -8.141 2.074 16.081 1.00 86.19 105 ARG A O 1
ATOM 824 N N . ILE A 1 106 ? -9.270 3.881 15.373 1.00 87.50 106 ILE A N 1
ATOM 825 C CA . ILE A 1 106 ? -8.077 4.674 15.028 1.00 87.50 106 ILE A CA 1
ATOM 826 C C . ILE A 1 106 ? -7.184 4.846 16.260 1.00 87.50 106 ILE A C 1
ATOM 828 O O . ILE A 1 106 ? -5.998 4.513 16.212 1.00 87.50 106 ILE A O 1
ATOM 832 N N . ARG A 1 107 ? -7.743 5.284 17.396 1.00 89.19 107 ARG A N 1
ATOM 833 C CA . ARG A 1 107 ? -6.986 5.450 18.652 1.00 89.19 107 ARG A CA 1
ATOM 834 C C . ARG A 1 107 ? -6.350 4.134 19.118 1.00 89.19 107 ARG A C 1
ATOM 836 O O . ARG A 1 107 ? -5.207 4.137 19.585 1.00 89.19 107 ARG A O 1
ATOM 843 N N . THR A 1 108 ? -7.047 3.009 18.970 1.00 90.44 108 THR A N 1
ATOM 844 C CA . THR A 1 108 ? -6.498 1.677 19.264 1.00 90.44 108 THR A CA 1
ATOM 845 C C . THR A 1 108 ? -5.328 1.345 18.339 1.00 90.44 108 THR A C 1
ATOM 847 O O . THR A 1 108 ? -4.228 1.089 18.830 1.00 90.44 108 THR A O 1
ATOM 850 N N . TYR A 1 109 ? -5.486 1.447 17.017 1.00 92.44 109 TYR A N 1
ATOM 851 C CA . TYR A 1 109 ? -4.395 1.135 16.089 1.00 92.44 109 TYR A CA 1
ATOM 852 C C . TYR A 1 109 ? -3.212 2.099 16.182 1.00 92.44 109 TYR A C 1
ATOM 854 O O . TYR A 1 109 ? -2.080 1.695 15.910 1.00 92.44 109 TYR A O 1
ATOM 862 N N . GLN A 1 110 ? -3.411 3.341 16.626 1.00 92.38 110 GLN A N 1
ATOM 863 C CA . GLN A 1 110 ? -2.307 4.239 16.975 1.00 92.38 110 GLN A CA 1
ATOM 864 C C . GLN A 1 110 ? -1.465 3.675 18.125 1.00 92.38 110 GLN A C 1
ATOM 866 O O . GLN A 1 110 ? -0.234 3.678 18.041 1.00 92.38 110 GLN A O 1
ATOM 871 N N . LYS A 1 111 ? -2.100 3.158 19.187 1.00 93.12 111 LYS A N 1
ATOM 872 C CA . LYS A 1 111 ? -1.394 2.498 20.299 1.00 93.12 111 LYS A CA 1
ATOM 873 C C . LYS A 1 111 ? -0.674 1.236 19.821 1.00 93.12 111 LYS A C 1
ATOM 875 O O . LYS A 1 111 ? 0.505 1.063 20.125 1.00 93.12 111 LYS A O 1
ATOM 880 N N . GLU A 1 112 ? -1.341 0.405 19.026 1.00 91.62 112 GLU A N 1
ATOM 881 C CA . GLU A 1 112 ? -0.773 -0.842 18.498 1.00 91.62 112 GLU A CA 1
ATOM 882 C C . GLU A 1 112 ? 0.403 -0.585 17.545 1.00 91.62 112 GLU A C 1
ATOM 884 O O . GLU A 1 112 ? 1.446 -1.233 17.635 1.00 91.62 112 GLU A O 1
ATOM 889 N N . THR A 1 113 ? 0.303 0.441 16.699 1.00 92.69 113 THR A N 1
ATOM 890 C CA . THR A 1 113 ? 1.390 0.865 15.807 1.00 92.69 113 THR A CA 1
ATOM 891 C C . THR A 1 113 ? 2.603 1.357 16.592 1.00 92.69 113 THR A C 1
ATOM 893 O O . THR A 1 113 ? 3.731 1.003 16.251 1.00 92.69 113 THR A O 1
ATOM 896 N N . ARG A 1 114 ? 2.400 2.127 17.674 1.00 92.62 114 ARG A N 1
ATOM 897 C CA . ARG A 1 114 ? 3.494 2.585 18.554 1.00 92.62 114 ARG A CA 1
ATOM 898 C C . ARG A 1 114 ? 4.219 1.423 19.233 1.00 92.62 114 ARG A C 1
ATOM 900 O O . ARG A 1 114 ? 5.429 1.502 19.419 1.00 92.62 114 ARG A O 1
ATOM 907 N N . LYS A 1 115 ? 3.499 0.348 19.565 1.00 93.19 115 LYS A N 1
ATOM 908 C CA . LYS A 1 115 ? 4.067 -0.894 20.115 1.00 93.19 115 LYS A CA 1
ATOM 909 C C . LYS A 1 115 ? 4.715 -1.791 19.050 1.00 93.19 115 LYS A C 1
ATOM 911 O O . LYS A 1 115 ? 5.433 -2.720 19.398 1.00 93.19 115 LYS A O 1
ATOM 916 N N . GLY A 1 116 ? 4.494 -1.516 17.762 1.00 90.06 116 GLY A N 1
ATOM 917 C CA . GLY A 1 116 ? 4.953 -2.371 16.664 1.00 90.06 116 GLY A CA 1
ATOM 918 C C . GLY A 1 116 ? 4.151 -3.668 16.524 1.00 90.06 116 GLY A C 1
ATOM 919 O O . GLY A 1 116 ? 4.655 -4.637 15.952 1.00 90.06 116 GLY A O 1
ATOM 920 N N . ASN A 1 117 ? 2.920 -3.685 17.040 1.00 94.31 117 ASN A N 1
ATOM 921 C CA . ASN A 1 117 ? 2.050 -4.852 17.031 1.00 94.31 117 ASN A CA 1
ATOM 922 C C . ASN A 1 117 ? 1.493 -5.144 15.631 1.00 94.31 117 ASN A C 1
ATOM 924 O O . ASN A 1 117 ? 1.600 -4.351 14.682 1.00 94.31 117 ASN A O 1
ATOM 928 N N . LYS A 1 118 ? 0.932 -6.344 15.501 1.00 94.75 118 LYS A N 1
ATOM 929 C CA . LYS A 1 118 ? 0.403 -6.888 14.256 1.00 94.75 118 LYS A CA 1
ATOM 930 C C . LYS A 1 118 ? -1.040 -7.327 14.447 1.00 94.75 118 LYS A C 1
ATOM 932 O O . LYS A 1 118 ? -1.400 -7.790 15.520 1.00 94.75 118 LYS A O 1
ATOM 937 N N . ILE A 1 119 ? -1.808 -7.217 13.378 1.00 94.12 119 ILE A N 1
ATOM 938 C CA . ILE A 1 119 ? -3.188 -7.673 13.265 1.00 94.12 119 ILE A CA 1
ATOM 939 C C . ILE A 1 119 ? -3.242 -9.005 12.514 1.00 94.12 119 ILE A C 1
ATOM 941 O O . ILE A 1 119 ? -2.275 -9.387 11.829 1.00 94.12 119 ILE A O 1
ATOM 945 N N . SER A 1 120 ? -4.354 -9.722 12.666 1.00 93.38 120 SER A N 1
ATOM 946 C CA . SER A 1 120 ? -4.589 -10.963 11.927 1.00 93.38 120 SER A CA 1
ATOM 947 C C . SER A 1 120 ? -4.879 -10.696 10.447 1.00 93.38 120 SER A C 1
ATOM 949 O O . SER A 1 120 ? -5.135 -9.566 10.020 1.00 93.38 120 SER A O 1
ATOM 951 N N . ASP A 1 121 ? -4.782 -11.752 9.645 1.00 91.88 121 ASP A N 1
ATOM 952 C CA . ASP A 1 121 ? -5.092 -11.700 8.218 1.00 91.88 121 ASP A CA 1
ATOM 953 C C . ASP A 1 121 ? -6.606 -11.474 7.999 1.00 91.88 121 ASP A C 1
ATOM 955 O O . ASP A 1 121 ? -6.994 -10.730 7.099 1.00 91.88 121 ASP A O 1
ATOM 959 N N . GLU A 1 122 ? -7.444 -12.021 8.882 1.00 91.06 122 GLU A N 1
ATOM 960 C CA . GLU A 1 122 ? -8.900 -11.857 8.919 1.00 91.06 122 GLU A CA 1
ATOM 961 C C . GLU A 1 122 ? -9.298 -10.421 9.269 1.00 91.06 122 GLU A C 1
ATOM 963 O O . GLU A 1 122 ? -10.124 -9.822 8.587 1.00 91.06 122 GLU A O 1
ATOM 968 N N . GLU A 1 123 ? -8.654 -9.832 10.279 1.00 92.56 123 GLU A N 1
ATOM 969 C CA . GLU A 1 123 ? -8.896 -8.444 10.676 1.00 92.56 123 GLU A CA 1
ATOM 970 C C . GLU A 1 123 ? -8.523 -7.473 9.546 1.00 92.56 123 GLU A C 1
ATOM 972 O O . GLU A 1 123 ? -9.232 -6.501 9.282 1.00 92.56 123 GLU A O 1
ATOM 977 N N . PHE A 1 124 ? -7.441 -7.754 8.812 1.00 93.69 124 PHE A N 1
ATOM 978 C CA . PHE A 1 124 ? -7.117 -6.995 7.606 1.00 93.69 124 PHE A CA 1
ATOM 979 C C . PHE A 1 124 ? -8.169 -7.194 6.503 1.00 93.69 124 PHE A C 1
ATOM 981 O O . PHE A 1 124 ? -8.553 -6.220 5.854 1.00 93.69 124 PHE A O 1
ATOM 988 N N . ALA A 1 125 ? -8.645 -8.423 6.284 1.00 92.44 125 ALA A N 1
ATOM 989 C CA . ALA A 1 125 ? -9.674 -8.710 5.284 1.00 92.44 125 ALA A CA 1
ATOM 990 C C . ALA A 1 125 ? -10.984 -7.964 5.583 1.00 92.44 125 ALA A C 1
ATOM 992 O O . ALA A 1 125 ? -11.608 -7.420 4.672 1.00 92.44 125 ALA A O 1
ATOM 993 N N . ASP A 1 126 ? -11.370 -7.860 6.856 1.00 92.00 126 ASP A N 1
ATOM 994 C CA . ASP A 1 126 ? -12.527 -7.074 7.293 1.00 92.00 126 ASP A CA 1
ATOM 995 C C . ASP A 1 126 ? -12.380 -5.586 6.964 1.00 92.00 126 ASP A C 1
ATOM 997 O O . ASP A 1 126 ? -13.329 -4.959 6.486 1.00 92.00 126 ASP A O 1
ATOM 1001 N N . LEU A 1 127 ? -11.183 -5.024 7.156 1.00 92.81 127 LEU A N 1
ATOM 1002 C CA . LEU A 1 127 ? -10.893 -3.640 6.773 1.00 92.81 127 LEU A CA 1
ATOM 1003 C C . LEU A 1 127 ? -10.957 -3.442 5.258 1.00 92.81 127 LEU A C 1
ATOM 1005 O O . LEU A 1 127 ? -11.495 -2.438 4.799 1.00 92.81 127 LEU A O 1
ATOM 1009 N N . VAL A 1 128 ? -10.452 -4.393 4.469 1.00 93.81 128 VAL A N 1
ATOM 1010 C CA . VAL A 1 128 ? -10.557 -4.321 3.005 1.00 93.81 128 VAL A CA 1
ATOM 1011 C C . VAL A 1 128 ? -12.020 -4.364 2.568 1.00 93.81 128 VAL A C 1
ATOM 1013 O O . VAL A 1 128 ? -12.456 -3.481 1.831 1.00 93.81 128 VAL A O 1
ATOM 1016 N N . ARG A 1 129 ? -12.805 -5.316 3.086 1.00 92.25 129 ARG A N 1
ATOM 1017 C CA . ARG A 1 129 ? -14.243 -5.444 2.793 1.00 92.25 129 ARG A CA 1
ATOM 1018 C C . ARG A 1 129 ? -15.047 -4.209 3.190 1.00 92.25 129 ARG A C 1
ATOM 1020 O O . ARG A 1 129 ? -16.065 -3.925 2.565 1.00 92.25 129 ARG A O 1
ATOM 1027 N N . LEU A 1 130 ? -14.619 -3.476 4.218 1.00 90.50 130 LEU A N 1
ATOM 1028 C CA . LEU A 1 130 ? -15.224 -2.196 4.579 1.00 90.50 130 LEU A CA 1
ATOM 1029 C C . LEU A 1 130 ? -15.010 -1.144 3.480 1.00 90.50 130 LEU A C 1
ATOM 1031 O O . LEU A 1 130 ? -15.957 -0.454 3.114 1.00 90.50 130 LEU A O 1
ATOM 1035 N N . VAL A 1 131 ? -13.787 -1.030 2.958 1.00 91.81 131 VAL A N 1
ATOM 1036 C CA . VAL A 1 131 ? -13.422 -0.016 1.954 1.00 91.81 131 VAL A CA 1
ATOM 1037 C C . VAL A 1 131 ? -14.018 -0.336 0.583 1.00 91.81 131 VAL A C 1
ATOM 1039 O O . VAL A 1 131 ? -14.547 0.564 -0.059 1.00 91.81 131 VAL A O 1
ATOM 1042 N N . VAL A 1 132 ? -13.993 -1.604 0.155 1.00 92.44 132 VAL A N 1
ATOM 1043 C CA . VAL A 1 132 ? -14.471 -2.048 -1.176 1.00 92.44 132 VAL A CA 1
ATOM 1044 C C . VAL A 1 132 ? -15.963 -1.774 -1.400 1.00 92.44 132 VAL A C 1
ATOM 1046 O O . VAL A 1 132 ? -16.408 -1.640 -2.532 1.00 92.44 132 VAL A O 1
ATOM 1049 N N . LYS A 1 133 ? -16.755 -1.604 -0.336 1.00 90.12 133 LYS A N 1
ATOM 1050 C CA . LYS A 1 133 ? -18.172 -1.210 -0.449 1.00 90.12 133 LYS A CA 1
ATOM 1051 C C . LYS A 1 133 ? -18.377 0.214 -0.983 1.00 90.12 133 LYS A C 1
ATOM 1053 O O . LYS A 1 133 ? -19.520 0.610 -1.200 1.00 90.12 133 LYS A O 1
ATOM 1058 N N . ARG A 1 134 ? -17.309 1.000 -1.136 1.00 88.81 134 ARG A N 1
ATOM 1059 C CA . ARG A 1 134 ? -17.369 2.395 -1.572 1.00 88.81 134 ARG A CA 1
ATOM 1060 C C . ARG A 1 134 ? -17.008 2.544 -3.052 1.00 88.81 134 ARG A C 1
ATOM 1062 O O . ARG A 1 134 ? -16.127 1.838 -3.532 1.00 88.81 134 ARG A O 1
ATOM 1069 N N . PRO A 1 135 ? -17.585 3.535 -3.751 1.00 89.38 135 PRO A N 1
ATOM 1070 C CA . PRO A 1 135 ? -17.240 3.813 -5.147 1.00 89.38 135 PRO A CA 1
ATOM 1071 C C . PRO A 1 135 ? -15.815 4.371 -5.336 1.00 89.38 135 PRO A C 1
ATOM 1073 O O . PRO A 1 135 ? -15.251 4.266 -6.420 1.00 89.38 135 PRO A O 1
ATOM 1076 N N . ASP A 1 136 ? -15.215 4.959 -4.297 1.00 91.50 136 ASP A N 1
ATOM 1077 C CA . ASP A 1 136 ? -13.868 5.548 -4.296 1.00 91.50 136 ASP A CA 1
ATOM 1078 C C . ASP A 1 136 ? -12.785 4.597 -3.739 1.00 91.50 136 ASP A C 1
ATOM 1080 O O . ASP A 1 136 ? -11.641 5.013 -3.527 1.00 91.50 136 ASP A O 1
ATOM 1084 N N . ALA A 1 137 ? -13.108 3.312 -3.533 1.00 92.81 137 ALA A N 1
ATOM 1085 C CA . ALA A 1 137 ? -12.224 2.320 -2.911 1.00 92.81 137 ALA A CA 1
ATOM 1086 C C . ALA A 1 137 ? -10.828 2.282 -3.549 1.00 92.81 137 ALA A C 1
ATOM 1088 O O . ALA A 1 137 ? -9.807 2.306 -2.854 1.00 92.81 137 ALA A O 1
ATOM 1089 N N . ARG A 1 138 ? -10.773 2.299 -4.885 1.00 94.75 138 ARG A N 1
ATOM 1090 C CA . ARG A 1 138 ? -9.524 2.323 -5.653 1.00 94.75 138 ARG A CA 1
ATOM 1091 C C . ARG A 1 138 ? -8.612 3.488 -5.257 1.00 94.75 138 ARG A C 1
ATOM 1093 O O . ARG A 1 138 ? -7.412 3.286 -5.056 1.00 94.75 138 ARG A O 1
ATOM 1100 N N . ALA A 1 139 ? -9.170 4.694 -5.143 1.00 95.50 139 ALA A N 1
ATOM 1101 C CA . ALA A 1 139 ? -8.428 5.904 -4.794 1.00 95.50 139 ALA A CA 1
ATOM 1102 C C . ALA A 1 139 ? -7.942 5.860 -3.338 1.00 95.50 139 ALA A C 1
ATOM 1104 O O . ALA A 1 139 ? -6.783 6.177 -3.065 1.00 95.50 139 ALA A O 1
ATOM 1105 N N . ILE A 1 140 ? -8.785 5.371 -2.423 1.00 95.31 140 ILE A N 1
ATOM 1106 C CA . ILE A 1 140 ? -8.431 5.172 -1.012 1.00 95.31 140 ILE A CA 1
ATOM 1107 C C . ILE A 1 140 ? -7.241 4.217 -0.886 1.00 95.31 140 ILE A C 1
ATOM 1109 O O . ILE A 1 140 ? -6.252 4.541 -0.225 1.00 95.31 140 ILE A O 1
ATOM 1113 N N . PHE A 1 141 ? -7.290 3.053 -1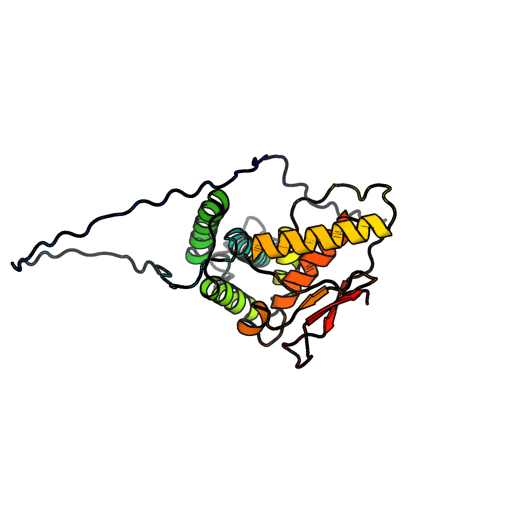.540 1.00 97.25 141 PHE A N 1
ATOM 1114 C CA . PHE A 1 141 ? -6.189 2.092 -1.489 1.00 97.25 141 PHE A CA 1
ATOM 1115 C C . PHE A 1 141 ? -4.910 2.648 -2.112 1.00 97.25 141 PHE A C 1
ATOM 1117 O O . PHE A 1 141 ? -3.832 2.446 -1.548 1.00 97.25 141 PHE A O 1
ATOM 1124 N N . LEU A 1 142 ? -5.014 3.378 -3.225 1.00 97.25 142 LEU A N 1
ATOM 1125 C CA . LEU A 1 142 ? -3.876 4.044 -3.856 1.00 97.25 142 LEU A CA 1
ATOM 1126 C C . LEU A 1 142 ? -3.175 5.010 -2.886 1.00 97.25 142 LEU A C 1
ATOM 1128 O O . LEU A 1 142 ? -1.960 4.917 -2.691 1.00 97.25 142 LEU A O 1
ATOM 1132 N N . GLU A 1 143 ? -3.937 5.877 -2.222 1.00 97.25 143 GLU A N 1
ATOM 1133 C CA . GLU A 1 143 ? -3.421 6.829 -1.231 1.00 97.25 143 GLU A CA 1
ATOM 1134 C C . GLU A 1 143 ? -2.828 6.113 -0.006 1.00 97.25 143 GLU A C 1
ATOM 1136 O O . GLU A 1 143 ? -1.738 6.455 0.465 1.00 97.25 143 GLU A O 1
ATOM 1141 N N . CYS A 1 144 ? -3.477 5.045 0.473 1.00 97.44 144 CYS A N 1
ATOM 1142 C CA . CYS A 1 144 ? -2.931 4.203 1.539 1.00 97.44 144 CYS A CA 1
ATOM 1143 C C . CYS A 1 144 ? -1.562 3.641 1.155 1.00 97.44 144 CYS A C 1
ATOM 1145 O O . CYS A 1 144 ? -0.610 3.719 1.932 1.00 97.44 144 CYS A O 1
ATOM 1147 N N . GLY A 1 145 ? -1.445 3.096 -0.058 1.00 97.25 145 GLY A N 1
ATOM 1148 C CA . GLY A 1 145 ? -0.191 2.595 -0.606 1.00 97.25 145 GLY A CA 1
ATOM 1149 C C . GLY A 1 145 ? 0.905 3.656 -0.601 1.00 97.25 145 GLY A C 1
ATOM 1150 O O . GLY A 1 145 ? 2.018 3.398 -0.129 1.00 97.25 145 GLY A O 1
ATOM 1151 N N . ALA A 1 146 ? 0.576 4.862 -1.067 1.00 96.75 146 ALA A N 1
ATOM 1152 C CA . ALA A 1 146 ? 1.502 5.984 -1.123 1.00 96.75 146 ALA A CA 1
ATOM 1153 C C . ALA A 1 146 ? 2.007 6.394 0.271 1.00 96.75 146 ALA A C 1
ATOM 1155 O O . ALA A 1 146 ? 3.219 6.493 0.479 1.00 96.75 146 ALA A O 1
ATOM 1156 N N . ARG A 1 147 ? 1.116 6.526 1.264 1.00 96.44 147 ARG A N 1
ATOM 1157 C CA . ARG A 1 147 ? 1.503 6.802 2.663 1.00 96.44 147 ARG A CA 1
ATOM 1158 C C . ARG A 1 147 ? 2.337 5.670 3.262 1.00 96.44 147 ARG A C 1
ATOM 1160 O O . ARG A 1 147 ? 3.333 5.903 3.956 1.00 96.44 147 ARG A O 1
ATOM 1167 N N . LEU A 1 148 ? 1.979 4.425 2.953 1.00 97.19 148 LEU A N 1
ATOM 1168 C CA . LEU A 1 148 ? 2.675 3.237 3.438 1.00 97.19 148 LEU A CA 1
ATOM 1169 C C . LEU A 1 148 ? 4.058 3.045 2.812 1.00 97.19 148 LEU A C 1
ATOM 1171 O O . LEU A 1 148 ? 4.877 2.364 3.435 1.00 97.19 148 LEU A O 1
ATOM 1175 N N . ALA A 1 149 ? 4.382 3.667 1.673 1.00 95.38 149 ALA A N 1
ATOM 1176 C CA . ALA A 1 149 ? 5.745 3.681 1.128 1.00 95.38 149 ALA A CA 1
ATOM 1177 C C . ALA A 1 149 ? 6.773 4.222 2.144 1.00 95.38 149 ALA A C 1
ATOM 1179 O O . ALA A 1 149 ? 7.923 3.767 2.179 1.00 95.38 149 ALA A O 1
ATOM 1180 N N . GLY A 1 150 ? 6.327 5.092 3.057 1.00 89.12 150 GLY A N 1
ATOM 1181 C CA . GLY A 1 150 ? 7.126 5.651 4.140 1.00 89.12 150 GLY A CA 1
ATOM 1182 C C . GLY A 1 150 ? 7.990 6.831 3.698 1.00 89.12 150 GLY A C 1
ATOM 1183 O O . GLY A 1 150 ? 7.872 7.344 2.589 1.00 89.12 150 GLY A O 1
ATOM 1184 N N . LYS A 1 151 ? 8.883 7.280 4.589 1.00 82.38 151 LYS A N 1
ATOM 1185 C CA . LYS A 1 151 ? 9.758 8.430 4.324 1.00 82.38 151 LYS A CA 1
ATOM 1186 C C . LYS A 1 151 ? 10.736 8.111 3.195 1.00 82.38 151 LYS A C 1
ATOM 1188 O O . LYS A 1 151 ? 11.647 7.294 3.356 1.00 82.38 151 LYS A O 1
ATOM 1193 N N . LEU A 1 152 ? 10.559 8.791 2.072 1.00 77.00 152 LEU A N 1
ATOM 1194 C CA . LEU A 1 152 ? 11.494 8.791 0.959 1.00 77.00 152 LEU A CA 1
ATOM 1195 C C . LEU A 1 152 ? 12.488 9.952 1.091 1.00 77.00 152 LEU A C 1
ATOM 1197 O O . LEU A 1 152 ? 12.170 10.973 1.705 1.00 77.00 152 LEU A O 1
ATOM 1201 N N . PRO A 1 153 ? 13.709 9.806 0.550 1.00 69.69 153 PRO A N 1
ATOM 1202 C CA . PRO A 1 153 ? 14.623 10.930 0.447 1.00 69.69 153 PRO A CA 1
ATOM 1203 C C . PRO A 1 153 ? 13.961 12.040 -0.377 1.00 69.69 153 PRO A C 1
ATOM 1205 O O . PRO A 1 153 ? 13.319 11.780 -1.391 1.00 69.69 153 PRO A O 1
ATOM 1208 N N . ARG A 1 154 ? 14.114 13.284 0.089 1.00 64.12 154 ARG A N 1
ATOM 1209 C CA . ARG A 1 154 ? 13.416 14.465 -0.446 1.00 64.12 154 ARG A CA 1
ATOM 1210 C C . ARG A 1 154 ? 13.792 14.796 -1.894 1.00 64.12 154 ARG A C 1
ATOM 1212 O O . ARG A 1 154 ? 13.079 15.544 -2.550 1.00 64.12 154 ARG A O 1
ATOM 1219 N N . ARG A 1 155 ? 14.921 14.266 -2.371 1.00 67.44 155 ARG A N 1
ATOM 1220 C CA . ARG A 1 155 ? 15.365 14.348 -3.761 1.00 67.44 155 ARG A CA 1
ATOM 1221 C C . ARG A 1 155 ? 15.893 12.981 -4.197 1.00 67.44 155 ARG A C 1
ATOM 1223 O O . ARG A 1 155 ? 16.715 12.418 -3.462 1.00 67.44 155 ARG A O 1
ATOM 1230 N N . PRO A 1 156 ? 15.467 12.448 -5.356 1.00 69.06 156 PRO A N 1
ATOM 1231 C CA . PRO A 1 156 ? 16.199 11.360 -5.983 1.00 69.06 156 PRO A CA 1
ATOM 1232 C C . PRO A 1 156 ? 17.628 11.865 -6.219 1.00 69.06 156 PRO A C 1
ATOM 1234 O O . PRO A 1 156 ? 17.834 12.936 -6.785 1.00 69.06 156 PRO A O 1
ATOM 1237 N N . GLY A 1 157 ? 18.616 11.163 -5.664 1.00 66.75 157 GLY A N 1
ATOM 1238 C CA . GLY A 1 157 ? 20.016 11.556 -5.829 1.00 66.75 157 GLY A CA 1
ATOM 1239 C C . GLY A 1 157 ? 20.444 11.482 -7.298 1.00 66.75 157 GLY A C 1
ATOM 1240 O O . GLY A 1 157 ? 19.770 10.845 -8.103 1.00 66.75 157 GLY A O 1
ATOM 1241 N N . LEU A 1 158 ? 21.618 12.034 -7.621 1.00 74.88 158 LEU A N 1
ATOM 1242 C CA . LEU A 1 158 ? 22.325 11.864 -8.908 1.00 74.88 158 LEU A CA 1
ATOM 1243 C C . LEU A 1 158 ? 22.821 10.416 -9.134 1.00 74.88 158 LEU A C 1
ATOM 1245 O O . LEU A 1 158 ? 23.886 10.167 -9.690 1.00 74.88 158 LEU A O 1
ATOM 1249 N N . MET A 1 159 ? 22.080 9.428 -8.641 1.00 80.00 159 MET A N 1
ATOM 1250 C CA . MET A 1 159 ? 22.426 8.026 -8.784 1.00 80.00 159 MET A CA 1
ATOM 1251 C C . MET A 1 159 ? 22.040 7.533 -10.185 1.00 80.00 159 MET A C 1
ATOM 1253 O O . MET A 1 159 ? 20.963 7.881 -10.677 1.00 80.00 159 MET A O 1
ATOM 1257 N N . PRO A 1 160 ? 22.864 6.680 -10.823 1.00 88.00 160 PRO A N 1
ATOM 1258 C CA . PRO A 1 160 ? 22.522 6.095 -12.111 1.00 88.00 160 PRO A CA 1
ATOM 1259 C C . PRO A 1 160 ? 21.155 5.407 -12.064 1.00 88.00 160 PRO A C 1
ATOM 1261 O O . PRO A 1 160 ? 20.848 4.686 -11.109 1.00 88.00 160 PRO A O 1
ATOM 1264 N N . ARG A 1 161 ? 20.350 5.567 -13.121 1.00 88.44 161 ARG A N 1
ATOM 1265 C CA . ARG A 1 161 ? 18.968 5.052 -13.194 1.00 88.44 161 ARG A CA 1
ATOM 1266 C C . ARG A 1 161 ? 18.865 3.572 -12.811 1.00 88.44 161 ARG A C 1
ATOM 1268 O O . ARG A 1 161 ? 17.972 3.194 -12.059 1.00 88.44 161 ARG A O 1
ATOM 1275 N N . ARG A 1 162 ? 19.815 2.739 -13.254 1.00 89.75 162 ARG A N 1
ATOM 1276 C CA . ARG A 1 162 ? 19.877 1.303 -12.914 1.00 89.75 162 ARG A CA 1
ATOM 1277 C C . ARG A 1 162 ? 19.987 1.062 -11.405 1.00 89.75 162 ARG A C 1
ATOM 1279 O O . ARG A 1 162 ? 19.295 0.198 -10.870 1.00 89.75 162 ARG A O 1
ATOM 1286 N N . LEU A 1 163 ? 20.814 1.848 -10.715 1.00 89.19 163 LEU A N 1
ATOM 1287 C CA . LEU A 1 163 ? 20.985 1.756 -9.268 1.00 89.19 163 LEU A CA 1
ATOM 1288 C C . LEU A 1 163 ? 19.735 2.253 -8.535 1.00 89.19 163 LEU A C 1
ATOM 1290 O O . LEU A 1 163 ? 19.265 1.582 -7.617 1.00 89.19 163 LEU A O 1
ATOM 1294 N N . GLY A 1 164 ? 19.157 3.373 -8.978 1.00 90.06 164 GLY A N 1
ATOM 1295 C CA . GLY A 1 164 ? 17.900 3.891 -8.433 1.00 90.06 164 GLY A CA 1
ATOM 1296 C C . GLY A 1 164 ? 16.752 2.882 -8.552 1.00 90.06 164 GLY A C 1
ATOM 1297 O O . GLY A 1 164 ? 16.055 2.623 -7.571 1.00 90.06 164 GLY A O 1
ATOM 1298 N N . LEU A 1 165 ? 16.623 2.209 -9.702 1.00 91.81 165 LEU A N 1
ATOM 1299 C CA . LEU A 1 165 ? 15.656 1.124 -9.905 1.00 91.81 165 LEU A CA 1
ATOM 1300 C C . LEU A 1 165 ? 15.921 -0.069 -8.979 1.00 91.81 165 LEU A C 1
ATOM 1302 O O . LEU A 1 165 ? 14.998 -0.560 -8.329 1.00 91.81 165 LEU A O 1
ATOM 1306 N N . ALA A 1 166 ? 17.170 -0.526 -8.867 1.00 91.94 166 ALA A N 1
ATOM 1307 C CA . ALA A 1 166 ? 17.523 -1.635 -7.981 1.00 91.94 166 ALA A CA 1
ATOM 1308 C C . ALA A 1 166 ? 17.211 -1.316 -6.506 1.00 91.94 166 ALA A C 1
ATOM 1310 O O . ALA A 1 166 ? 16.677 -2.159 -5.773 1.00 91.94 166 ALA A O 1
ATOM 1311 N N . LEU A 1 167 ? 17.491 -0.084 -6.070 1.00 91.31 167 LEU A N 1
ATOM 1312 C CA . LEU A 1 167 ? 17.168 0.397 -4.729 1.00 91.31 167 LEU A CA 1
ATOM 1313 C C . LEU A 1 167 ? 15.658 0.515 -4.510 1.00 91.31 167 LEU A C 1
ATOM 1315 O O . LEU A 1 167 ? 15.182 0.081 -3.458 1.00 91.31 167 LEU A O 1
ATOM 1319 N N . ALA A 1 168 ? 14.906 1.013 -5.494 1.00 92.81 168 ALA A N 1
ATOM 1320 C CA . ALA A 1 168 ? 13.447 1.069 -5.450 1.00 92.81 168 ALA A CA 1
ATOM 1321 C C . ALA A 1 168 ? 12.849 -0.338 -5.296 1.00 92.81 168 ALA A C 1
ATOM 1323 O O . ALA A 1 168 ? 12.115 -0.588 -4.338 1.00 92.81 168 ALA A O 1
ATOM 1324 N N . LYS A 1 169 ? 13.254 -1.299 -6.145 1.00 95.06 169 LYS A N 1
ATOM 1325 C CA . LYS A 1 169 ? 12.837 -2.712 -6.051 1.00 95.06 169 LYS A CA 1
ATOM 1326 C C . LYS A 1 169 ? 13.135 -3.291 -4.665 1.00 95.06 169 LYS A C 1
ATOM 1328 O O . LYS A 1 169 ? 12.286 -3.923 -4.028 1.00 95.06 169 LYS A O 1
ATOM 1333 N N . ARG A 1 170 ? 14.349 -3.054 -4.150 1.00 93.81 170 ARG A N 1
ATOM 1334 C CA . ARG A 1 170 ? 14.762 -3.515 -2.816 1.00 93.81 170 ARG A CA 1
ATOM 1335 C C . ARG A 1 170 ? 13.917 -2.881 -1.711 1.00 93.81 170 ARG A C 1
ATOM 1337 O O . ARG A 1 170 ? 13.562 -3.581 -0.759 1.00 93.81 170 ARG A O 1
ATOM 1344 N N . ARG A 1 171 ? 13.612 -1.585 -1.812 1.00 94.69 171 ARG A N 1
ATOM 1345 C CA . ARG A 1 171 ? 12.808 -0.845 -0.833 1.00 94.69 171 ARG A CA 1
ATOM 1346 C C . ARG A 1 171 ? 11.370 -1.347 -0.821 1.00 94.69 171 ARG A C 1
ATOM 1348 O O . ARG A 1 171 ? 10.911 -1.715 0.256 1.00 94.69 171 ARG A O 1
ATOM 1355 N N . VAL A 1 172 ? 10.723 -1.476 -1.980 1.00 96.25 172 VAL A N 1
ATOM 1356 C CA . VAL A 1 172 ? 9.367 -2.042 -2.098 1.00 96.25 172 VAL A CA 1
ATOM 1357 C C . VAL A 1 172 ? 9.309 -3.440 -1.491 1.00 96.25 172 VAL A C 1
ATOM 1359 O O . VAL A 1 172 ? 8.500 -3.689 -0.602 1.00 96.25 172 VAL A O 1
ATOM 1362 N N . ARG A 1 173 ? 10.239 -4.332 -1.859 1.00 95.81 173 ARG A N 1
ATOM 1363 C CA . ARG A 1 173 ? 10.282 -5.701 -1.316 1.00 95.81 173 ARG A CA 1
ATOM 1364 C C . ARG A 1 173 ? 10.412 -5.722 0.207 1.00 95.81 173 ARG A C 1
ATOM 1366 O O . ARG A 1 173 ? 9.714 -6.479 0.881 1.00 95.81 173 ARG A O 1
ATOM 1373 N N . LYS A 1 174 ? 11.320 -4.910 0.761 1.00 95.56 174 LYS A N 1
ATOM 1374 C CA . LYS A 1 174 ? 11.500 -4.798 2.216 1.00 95.56 174 LYS A CA 1
ATOM 1375 C C . LYS A 1 174 ? 10.258 -4.221 2.886 1.00 95.56 174 LYS A C 1
ATOM 1377 O O . LYS A 1 174 ? 9.878 -4.709 3.946 1.00 95.56 174 LYS A O 1
ATOM 1382 N N . ARG A 1 175 ? 9.639 -3.209 2.277 1.00 96.12 175 ARG A N 1
ATOM 1383 C CA . ARG A 1 175 ? 8.485 -2.517 2.843 1.00 96.12 175 ARG A CA 1
ATOM 1384 C C . ARG A 1 175 ? 7.253 -3.410 2.858 1.00 96.12 175 ARG A C 1
ATOM 1386 O O . ARG A 1 175 ? 6.693 -3.598 3.928 1.00 96.12 175 ARG A O 1
ATOM 1393 N N . LEU A 1 176 ? 6.918 -4.055 1.742 1.00 95.88 176 LEU A N 1
ATOM 1394 C CA . LEU A 1 176 ? 5.827 -5.031 1.676 1.00 95.88 176 LEU A CA 1
ATOM 1395 C C . LEU A 1 176 ? 6.032 -6.176 2.675 1.00 95.88 176 LEU A C 1
ATOM 1397 O O . LEU A 1 176 ? 5.113 -6.532 3.406 1.00 95.88 176 LEU A O 1
ATOM 1401 N N . ARG A 1 177 ? 7.260 -6.702 2.799 1.00 95.25 177 ARG A N 1
ATOM 1402 C CA . ARG A 1 177 ? 7.555 -7.736 3.801 1.00 95.25 177 ARG A CA 1
ATOM 1403 C C . ARG A 1 177 ? 7.374 -7.241 5.236 1.00 95.25 177 ARG A C 1
ATOM 1405 O O . ARG A 1 177 ? 6.877 -7.992 6.068 1.00 95.25 177 ARG A O 1
ATOM 1412 N N . ALA A 1 178 ? 7.785 -6.011 5.532 1.00 95.25 178 ALA A N 1
ATOM 1413 C CA . ALA A 1 178 ? 7.612 -5.420 6.856 1.00 95.25 178 ALA A CA 1
ATOM 1414 C C . ALA A 1 178 ? 6.132 -5.165 7.184 1.00 95.25 178 ALA A C 1
ATOM 1416 O O . ALA A 1 178 ? 5.722 -5.386 8.318 1.00 95.25 178 ALA A O 1
ATOM 1417 N N . LEU A 1 179 ? 5.344 -4.736 6.195 1.00 96.00 179 LEU A N 1
ATOM 1418 C CA . LEU A 1 179 ? 3.926 -4.426 6.359 1.00 96.00 179 LEU A CA 1
ATOM 1419 C C . LEU A 1 179 ? 3.056 -5.676 6.468 1.00 96.00 179 LEU A C 1
ATOM 1421 O O . LEU A 1 179 ? 2.160 -5.693 7.293 1.00 96.00 179 LEU A O 1
ATOM 1425 N N . PHE A 1 180 ? 3.315 -6.725 5.688 1.00 94.25 180 PHE A N 1
ATOM 1426 C CA . PHE A 1 180 ? 2.440 -7.907 5.644 1.00 94.25 180 PHE A CA 1
ATOM 1427 C C . PHE A 1 180 ? 3.022 -9.132 6.357 1.00 94.25 180 PHE A C 1
ATOM 1429 O O . PHE A 1 180 ? 2.388 -10.180 6.419 1.00 94.25 180 PHE A O 1
ATOM 1436 N N . GLY A 1 181 ? 4.265 -9.059 6.844 1.00 92.19 181 GLY A N 1
ATOM 1437 C CA . GLY A 1 181 ? 4.929 -10.188 7.504 1.00 92.19 181 GLY A CA 1
ATOM 1438 C C . GLY A 1 181 ? 5.176 -11.398 6.589 1.00 92.19 181 GLY A C 1
ATOM 1439 O O . GLY A 1 181 ? 5.508 -12.485 7.071 1.00 92.19 181 GLY A O 1
ATOM 1440 N N . ARG A 1 182 ? 5.009 -11.228 5.272 1.00 91.62 182 ARG A N 1
ATOM 1441 C CA . ARG A 1 182 ? 5.199 -12.239 4.222 1.00 91.62 182 ARG A CA 1
ATOM 1442 C C . ARG A 1 182 ? 5.692 -11.591 2.933 1.00 91.62 182 ARG A C 1
ATOM 1444 O O . ARG A 1 182 ? 5.704 -10.371 2.792 1.00 91.62 182 ARG A O 1
ATOM 1451 N N . ARG A 1 183 ? 6.151 -12.407 1.988 1.00 91.12 183 ARG A N 1
ATOM 1452 C CA . ARG A 1 183 ? 6.517 -11.927 0.655 1.00 91.12 183 ARG A CA 1
ATOM 1453 C C . ARG A 1 183 ? 5.232 -11.633 -0.127 1.00 91.12 183 ARG A C 1
ATOM 1455 O O . ARG A 1 183 ? 4.403 -12.518 -0.267 1.00 91.12 183 ARG A O 1
ATOM 1462 N N . ILE A 1 184 ? 5.099 -10.405 -0.618 1.00 89.56 184 ILE A N 1
ATOM 1463 C CA . ILE A 1 184 ? 4.056 -9.995 -1.563 1.00 89.56 184 ILE A CA 1
ATOM 1464 C C . ILE A 1 184 ? 4.747 -9.892 -2.920 1.00 89.56 184 ILE A C 1
ATOM 1466 O O . ILE A 1 184 ? 5.464 -8.925 -3.179 1.00 89.56 184 ILE A O 1
ATOM 1470 N N . GLY A 1 185 ? 4.638 -10.955 -3.713 1.00 90.38 185 GLY A N 1
ATOM 1471 C CA . GLY A 1 185 ? 5.192 -11.001 -5.061 1.00 90.38 185 GLY A CA 1
ATOM 1472 C C . GLY A 1 185 ? 6.723 -11.031 -5.194 1.00 90.38 185 GLY A C 1
ATOM 1473 O O . GLY A 1 185 ? 7.500 -11.151 -4.234 1.00 90.38 185 GLY A O 1
ATOM 1474 N N . GLY A 1 186 ? 7.178 -10.963 -6.438 1.00 93.12 186 GLY A N 1
ATOM 1475 C CA . GLY A 1 186 ? 8.562 -10.921 -6.881 1.00 93.12 186 GLY A CA 1
ATOM 1476 C C . GLY A 1 186 ? 8.743 -9.874 -7.968 1.00 93.12 186 GLY A C 1
ATOM 1477 O O . GLY A 1 186 ? 7.807 -9.545 -8.677 1.00 93.12 186 GLY A O 1
ATOM 1478 N N . PHE A 1 187 ? 9.953 -9.328 -8.071 1.00 94.38 187 PHE A N 1
ATOM 1479 C CA . PHE A 1 187 ? 10.265 -8.484 -9.217 1.00 94.38 187 PHE A CA 1
ATOM 1480 C C . PHE A 1 187 ? 10.767 -9.383 -10.336 1.00 94.38 187 PHE A C 1
ATOM 1482 O O . PHE A 1 187 ? 11.669 -10.176 -10.062 1.00 94.38 187 PHE A O 1
ATOM 1489 N N . ALA A 1 188 ? 10.222 -9.217 -11.536 1.00 89.75 188 ALA A N 1
ATOM 1490 C CA . ALA A 1 188 ? 10.778 -9.820 -12.735 1.00 89.75 188 ALA A CA 1
ATOM 1491 C C . ALA A 1 188 ? 12.138 -9.183 -13.077 1.00 89.75 188 ALA A C 1
ATOM 1493 O O . ALA A 1 188 ? 12.504 -8.093 -12.585 1.00 89.75 188 ALA A O 1
ATOM 1494 N N . ASP A 1 189 ? 12.891 -9.884 -13.917 1.00 82.94 189 ASP A N 1
ATOM 1495 C CA . ASP A 1 189 ? 14.165 -9.402 -14.430 1.00 82.94 189 ASP A CA 1
ATOM 1496 C C . ASP A 1 189 ? 13.970 -8.184 -15.345 1.00 82.94 189 ASP A C 1
ATOM 1498 O O . ASP A 1 189 ? 12.918 -7.966 -15.944 1.00 82.94 189 ASP A O 1
ATOM 1502 N N . GLY A 1 190 ? 14.984 -7.318 -15.398 1.00 83.12 190 GLY A N 1
ATOM 1503 C CA . GLY A 1 190 ? 14.923 -6.077 -16.172 1.00 83.12 190 GLY A CA 1
ATOM 1504 C C . GLY A 1 190 ? 14.195 -4.933 -15.455 1.00 83.12 190 GLY A C 1
ATOM 1505 O O . GLY A 1 190 ? 14.596 -4.528 -14.356 1.00 83.12 190 GLY A O 1
ATOM 1506 N N . GLY A 1 191 ? 13.174 -4.363 -16.104 1.00 87.44 191 GLY A N 1
ATOM 1507 C CA . GLY A 1 191 ? 12.469 -3.136 -15.701 1.00 87.44 191 GLY A CA 1
ATOM 1508 C C . GLY A 1 191 ? 11.766 -3.203 -14.339 1.00 87.44 191 GLY A C 1
ATOM 1509 O O . GLY A 1 191 ? 11.846 -4.195 -13.616 1.00 87.44 191 GLY A O 1
ATOM 1510 N N . PHE A 1 192 ? 11.086 -2.128 -13.933 1.00 94.12 192 PHE A N 1
ATOM 1511 C CA . PHE A 1 192 ? 10.326 -2.115 -12.678 1.00 94.12 192 PHE A CA 1
ATOM 1512 C C . PHE A 1 192 ? 9.007 -2.880 -12.850 1.00 94.12 192 PHE A C 1
ATOM 1514 O O . PHE A 1 192 ? 7.979 -2.277 -13.117 1.00 94.12 192 PHE A O 1
ATOM 1521 N N . ILE A 1 193 ? 9.058 -4.209 -12.741 1.00 96.19 193 ILE A N 1
ATOM 1522 C CA . ILE A 1 193 ? 7.896 -5.088 -12.907 1.00 96.19 193 ILE A CA 1
ATOM 1523 C C . ILE A 1 193 ? 7.765 -5.954 -11.658 1.00 96.19 193 ILE A C 1
ATOM 1525 O O . ILE A 1 193 ? 8.669 -6.734 -11.357 1.00 96.19 193 ILE A O 1
ATOM 1529 N N . LEU A 1 194 ? 6.682 -5.771 -10.909 1.00 96.25 194 LEU A N 1
ATOM 1530 C CA . LEU A 1 194 ? 6.318 -6.569 -9.743 1.00 96.25 194 LEU A CA 1
ATOM 1531 C C . LEU A 1 194 ? 5.193 -7.524 -10.140 1.00 96.25 194 LEU A C 1
ATOM 1533 O O . LEU A 1 194 ? 4.184 -7.091 -10.682 1.00 96.25 194 LEU A O 1
ATOM 1537 N N . GLU A 1 195 ? 5.350 -8.798 -9.822 1.00 95.38 195 GLU A N 1
ATOM 1538 C CA . GLU A 1 195 ? 4.369 -9.850 -10.079 1.00 95.38 195 GLU A CA 1
ATOM 1539 C C . GLU A 1 195 ? 4.015 -10.541 -8.768 1.00 95.38 195 GLU A C 1
ATOM 1541 O O . GLU A 1 195 ? 4.887 -10.775 -7.929 1.00 95.38 195 GLU A O 1
ATOM 1546 N N . GLY A 1 196 ? 2.748 -10.871 -8.552 1.00 91.06 196 GLY A N 1
ATOM 1547 C CA . GLY A 1 196 ? 2.307 -11.572 -7.353 1.00 91.06 196 GLY A CA 1
ATOM 1548 C C . GLY A 1 196 ? 1.057 -12.397 -7.603 1.00 91.06 196 GLY A C 1
ATOM 1549 O O . GLY A 1 196 ? 0.171 -11.964 -8.324 1.00 91.06 196 GLY A O 1
ATOM 1550 N N . ARG A 1 197 ? 0.995 -13.567 -6.967 1.00 86.19 197 ARG A N 1
ATOM 1551 C CA . ARG A 1 197 ? -0.130 -14.502 -7.039 1.00 86.19 197 ARG A CA 1
ATOM 1552 C C . ARG A 1 197 ? -0.688 -14.772 -5.647 1.00 86.19 197 ARG A C 1
ATOM 1554 O O . ARG A 1 197 ? 0.062 -14.680 -4.666 1.00 86.19 197 ARG A O 1
ATOM 1561 N N . SER A 1 198 ? -1.974 -15.099 -5.575 1.00 76.12 198 SER A N 1
ATOM 1562 C CA . SER A 1 198 ? -2.718 -15.453 -4.365 1.00 76.12 198 SER A CA 1
ATOM 1563 C C . SER A 1 198 ? -2.487 -14.440 -3.252 1.00 76.12 198 SER A C 1
ATOM 1565 O O . SER A 1 198 ? -2.158 -14.758 -2.105 1.00 76.12 198 SER A O 1
ATOM 1567 N N . LEU A 1 199 ? -2.572 -13.170 -3.630 1.00 80.25 199 LEU A N 1
ATOM 1568 C CA . LEU A 1 199 ? -2.364 -12.079 -2.705 1.00 80.25 199 LEU A CA 1
ATOM 1569 C C . LEU A 1 199 ? -3.558 -11.971 -1.770 1.00 80.25 199 LEU A C 1
ATOM 1571 O O . LEU A 1 199 ? -4.708 -12.095 -2.177 1.00 80.25 199 LEU A O 1
ATOM 1575 N N . LEU A 1 200 ? -3.271 -11.646 -0.514 1.00 83.62 200 LEU A N 1
ATOM 1576 C CA . LEU A 1 200 ? -4.293 -11.500 0.520 1.00 83.62 200 LEU A CA 1
ATOM 1577 C C . LEU A 1 200 ? -5.361 -10.436 0.181 1.00 83.62 200 LEU A C 1
ATOM 1579 O O . LEU A 1 200 ? -6.468 -10.471 0.706 1.00 83.62 200 LEU A O 1
ATOM 1583 N N . PHE A 1 201 ? -5.038 -9.523 -0.737 1.00 83.25 201 PHE A N 1
ATOM 1584 C CA . PHE A 1 201 ? -5.978 -8.555 -1.296 1.00 83.25 201 PHE A CA 1
ATOM 1585 C C . PHE A 1 201 ? -7.123 -9.234 -2.060 1.00 83.25 201 PHE A C 1
ATOM 1587 O O . PHE A 1 201 ? -8.268 -8.881 -1.833 1.00 83.25 201 PHE A O 1
ATOM 1594 N N . ILE A 1 202 ? -6.832 -10.244 -2.887 1.00 81.75 202 ILE A N 1
ATOM 1595 C CA . ILE A 1 202 ? -7.817 -10.898 -3.770 1.00 81.75 202 ILE A CA 1
ATOM 1596 C C . ILE A 1 202 ? -8.825 -11.714 -2.963 1.00 81.75 202 ILE A C 1
ATOM 1598 O O . ILE A 1 202 ? -10.014 -11.704 -3.247 1.00 81.75 202 ILE A O 1
ATOM 1602 N N . GLN A 1 203 ? -8.365 -12.363 -1.890 1.00 78.38 203 GLN A N 1
ATOM 1603 C CA . GLN A 1 203 ? -9.252 -13.095 -0.976 1.00 78.38 203 GLN A CA 1
ATOM 1604 C C . GLN A 1 203 ? -10.281 -12.182 -0.293 1.00 78.38 203 GLN A C 1
ATOM 1606 O O . GLN A 1 203 ? -11.318 -12.651 0.166 1.00 78.38 203 GLN A O 1
ATOM 1611 N N . SER A 1 204 ? -9.976 -10.888 -0.202 1.00 83.25 204 SER A N 1
ATOM 1612 C CA . SER A 1 204 ? -10.806 -9.896 0.482 1.00 83.25 204 SER A CA 1
ATOM 1613 C C . SER A 1 204 ? -11.592 -9.009 -0.490 1.00 83.25 204 SER A C 1
ATOM 1615 O O . SER A 1 204 ? -12.492 -8.293 -0.056 1.00 83.25 204 SER A O 1
ATOM 1617 N N . ASP A 1 205 ? -11.236 -9.037 -1.775 1.00 86.94 205 ASP A N 1
ATOM 1618 C CA . ASP A 1 205 ? -11.734 -8.1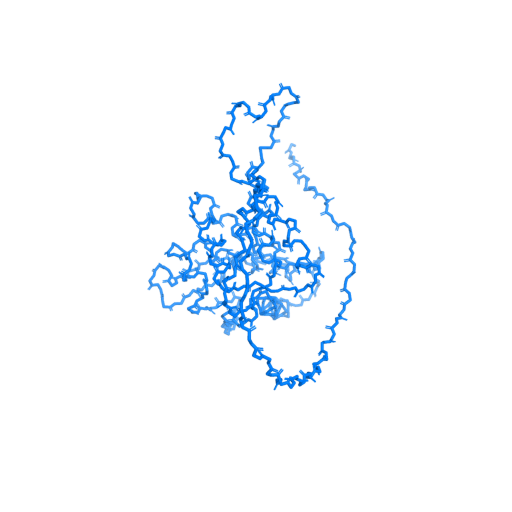52 -2.823 1.00 86.94 205 ASP A CA 1
ATOM 1619 C C . ASP A 1 205 ? -11.669 -8.840 -4.195 1.00 86.94 205 ASP A C 1
ATOM 1621 O O . ASP A 1 205 ? -10.605 -8.939 -4.814 1.00 86.94 205 ASP A O 1
ATOM 1625 N N . SER A 1 206 ? -12.829 -9.280 -4.677 1.00 80.75 206 SER A N 1
ATOM 1626 C CA . SER A 1 206 ? -12.991 -9.879 -6.002 1.00 80.75 206 SER A CA 1
ATOM 1627 C C . SER A 1 206 ? -12.974 -8.861 -7.149 1.00 80.75 206 SER A C 1
ATOM 1629 O O . SER A 1 206 ? -12.862 -9.272 -8.296 1.00 80.75 206 SER A O 1
ATOM 1631 N N . GLY A 1 207 ? -13.065 -7.553 -6.879 1.00 85.50 207 GLY A N 1
ATOM 1632 C CA . GLY A 1 207 ? -12.963 -6.496 -7.897 1.00 85.50 207 GLY A CA 1
ATOM 1633 C C . GLY A 1 207 ? -11.521 -6.055 -8.177 1.00 85.50 207 GLY A C 1
ATOM 1634 O O . GLY A 1 207 ? -11.211 -5.519 -9.243 1.00 85.50 207 GLY A O 1
ATOM 1635 N N . GLY A 1 208 ? -10.607 -6.310 -7.237 1.00 90.12 208 GLY A N 1
ATOM 1636 C CA . GLY A 1 208 ? -9.182 -6.007 -7.372 1.00 90.12 208 GLY A CA 1
ATOM 1637 C C . GLY A 1 208 ? -8.803 -4.547 -7.094 1.00 90.12 208 GLY A C 1
ATOM 1638 O O . GLY A 1 208 ? -7.660 -4.157 -7.357 1.00 90.12 208 GLY A O 1
ATOM 1639 N N . ASP A 1 209 ? -9.695 -3.741 -6.523 1.00 93.56 209 ASP A N 1
ATOM 1640 C CA . ASP A 1 209 ? -9.418 -2.374 -6.072 1.00 93.56 209 ASP A CA 1
ATOM 1641 C C . ASP A 1 209 ? -8.331 -2.324 -4.993 1.00 93.56 209 ASP A C 1
ATOM 1643 O O . ASP A 1 209 ? -7.449 -1.459 -5.036 1.00 93.56 209 ASP A O 1
ATOM 1647 N N . ALA A 1 210 ? -8.316 -3.296 -4.080 1.00 94.62 210 ALA A N 1
ATOM 1648 C CA . ALA A 1 210 ? -7.330 -3.448 -3.012 1.00 94.62 210 ALA A CA 1
ATOM 1649 C C . ALA A 1 210 ? -5.895 -3.608 -3.542 1.00 94.62 210 ALA A C 1
ATOM 1651 O O . ALA A 1 210 ? -4.928 -3.212 -2.881 1.00 94.62 210 ALA A O 1
ATOM 1652 N N . CYS A 1 211 ? -5.726 -4.103 -4.774 1.00 94.88 211 CYS A N 1
ATOM 1653 C CA . CYS A 1 211 ? -4.424 -4.154 -5.444 1.00 94.88 211 CYS A CA 1
ATOM 1654 C C . CYS A 1 211 ? -3.840 -2.757 -5.722 1.00 94.88 211 CYS A C 1
ATOM 1656 O O . CYS A 1 211 ? -2.623 -2.617 -5.893 1.00 94.88 211 CYS A O 1
ATOM 1658 N N . SER A 1 212 ? -4.667 -1.706 -5.703 1.00 96.00 212 SER A N 1
ATOM 1659 C CA . SER A 1 212 ? -4.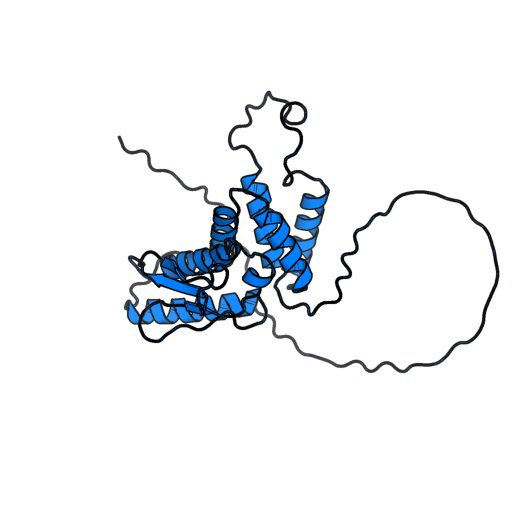213 -0.316 -5.828 1.00 96.00 212 SER A CA 1
ATOM 1660 C C . SER A 1 212 ? -3.338 0.126 -4.655 1.00 96.00 212 SER A C 1
ATOM 1662 O O . SER A 1 212 ? -2.520 1.028 -4.816 1.00 96.00 212 SER A O 1
ATOM 1664 N N . LEU A 1 213 ? -3.394 -0.565 -3.510 1.00 96.81 213 LEU A N 1
ATOM 1665 C CA . LEU A 1 213 ? -2.459 -0.344 -2.404 1.00 96.81 213 LEU A CA 1
ATOM 1666 C C . LEU A 1 213 ? -1.020 -0.657 -2.814 1.00 96.81 213 LEU A C 1
ATOM 1668 O O . LEU A 1 213 ? -0.096 0.106 -2.522 1.00 96.81 213 LEU A O 1
ATOM 1672 N N . VAL A 1 214 ? -0.811 -1.762 -3.531 1.00 96.50 214 VAL A N 1
ATOM 1673 C CA . VAL A 1 214 ? 0.517 -2.124 -4.041 1.00 96.50 214 VAL A CA 1
ATOM 1674 C C . VAL A 1 214 ? 0.959 -1.131 -5.113 1.00 96.50 214 VAL A C 1
ATOM 1676 O O . VAL A 1 214 ? 2.121 -0.719 -5.107 1.00 96.50 214 VAL A O 1
ATOM 1679 N N . LEU A 1 215 ? 0.032 -0.697 -5.974 1.00 96.69 215 LEU A N 1
ATOM 1680 C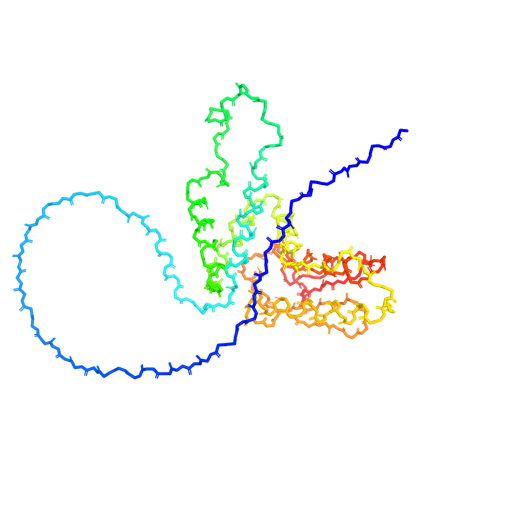 CA . LEU A 1 215 ? 0.286 0.325 -6.987 1.00 96.69 215 LEU A CA 1
ATOM 1681 C C . LEU A 1 215 ? 0.763 1.637 -6.350 1.00 96.69 215 LEU A C 1
ATOM 1683 O O . LEU A 1 215 ? 1.842 2.115 -6.687 1.00 96.69 215 LEU A O 1
ATOM 1687 N N . GLY A 1 216 ? 0.023 2.176 -5.379 1.00 96.94 216 GLY A N 1
ATOM 1688 C CA . GLY A 1 216 ? 0.364 3.431 -4.707 1.00 96.94 216 GLY A CA 1
ATOM 1689 C C . GLY A 1 216 ? 1.710 3.362 -3.992 1.00 96.94 216 GLY A C 1
ATOM 1690 O O . GLY A 1 216 ? 2.526 4.280 -4.091 1.00 96.94 216 GLY A O 1
ATOM 1691 N N . LEU A 1 217 ? 2.000 2.227 -3.348 1.00 97.06 217 LEU A N 1
ATOM 1692 C CA . LEU A 1 217 ? 3.287 1.990 -2.698 1.00 97.06 217 LEU A CA 1
ATOM 1693 C C . LEU A 1 217 ? 4.440 1.956 -3.705 1.00 97.06 217 LEU A C 1
ATOM 1695 O O . LEU A 1 217 ? 5.508 2.518 -3.438 1.00 97.06 217 LEU A O 1
ATOM 1699 N N . CYS A 1 218 ? 4.244 1.299 -4.850 1.00 96.25 218 CYS A N 1
ATOM 1700 C CA . CYS A 1 218 ? 5.232 1.232 -5.921 1.00 96.25 218 CYS A CA 1
ATOM 1701 C C . CYS A 1 218 ? 5.484 2.609 -6.533 1.00 96.25 218 CYS A C 1
ATOM 1703 O O . CYS A 1 218 ? 6.639 3.034 -6.573 1.00 96.25 218 CYS A O 1
ATOM 1705 N N . SER A 1 219 ? 4.423 3.313 -6.935 1.00 95.38 219 SER A N 1
ATOM 1706 C CA . SER A 1 219 ? 4.496 4.643 -7.542 1.00 95.38 219 SER A CA 1
ATOM 1707 C C . SER A 1 219 ? 5.183 5.638 -6.613 1.00 95.38 219 SER A C 1
ATOM 1709 O O . SER A 1 219 ? 6.186 6.236 -6.997 1.00 95.38 219 SER A O 1
ATOM 1711 N N . ALA A 1 220 ? 4.745 5.733 -5.352 1.00 94.88 220 ALA A N 1
ATOM 1712 C CA . ALA A 1 220 ? 5.375 6.620 -4.379 1.00 94.88 220 ALA A CA 1
ATOM 1713 C C . ALA A 1 220 ? 6.856 6.275 -4.183 1.00 94.88 220 ALA A C 1
ATOM 1715 O O . ALA A 1 220 ? 7.708 7.159 -4.249 1.00 94.88 220 ALA A O 1
ATOM 1716 N N . THR A 1 221 ? 7.190 4.987 -4.017 1.00 94.44 221 THR A N 1
ATOM 1717 C CA . THR A 1 221 ? 8.583 4.549 -3.837 1.00 94.44 221 THR A CA 1
ATOM 1718 C C . THR A 1 221 ? 9.464 4.884 -5.040 1.00 94.44 221 THR A C 1
ATOM 1720 O O . THR A 1 221 ? 10.627 5.260 -4.860 1.00 94.44 221 THR A O 1
ATOM 1723 N N . LEU A 1 222 ? 8.942 4.726 -6.254 1.00 92.38 222 LEU A N 1
ATOM 1724 C CA . LEU A 1 222 ? 9.677 4.977 -7.486 1.00 92.38 222 LEU A CA 1
ATOM 1725 C C . LEU A 1 222 ? 9.948 6.474 -7.665 1.00 92.38 222 LEU A C 1
ATOM 1727 O O . LEU A 1 222 ? 11.098 6.848 -7.903 1.00 92.38 222 LEU A O 1
ATOM 1731 N N . SER A 1 223 ? 8.945 7.320 -7.417 1.00 90.44 223 SER A N 1
ATOM 1732 C CA . SER A 1 223 ? 9.058 8.779 -7.533 1.00 90.44 223 SER A CA 1
ATOM 1733 C C . SER A 1 223 ? 10.109 9.405 -6.620 1.00 90.44 223 SER A C 1
ATOM 1735 O O . SER A 1 223 ? 10.756 10.371 -7.007 1.00 90.44 223 SER A O 1
ATOM 1737 N N . GLY A 1 224 ? 10.354 8.848 -5.430 1.00 88.56 224 GLY A N 1
ATOM 1738 C CA . GLY A 1 224 ? 11.466 9.312 -4.584 1.00 88.56 224 GLY A CA 1
ATOM 1739 C C . GLY A 1 224 ? 12.785 8.566 -4.778 1.00 88.56 224 GLY A C 1
ATOM 1740 O O . GLY A 1 224 ? 13.707 8.778 -3.992 1.00 88.56 224 GLY A O 1
ATOM 1741 N N . SER A 1 225 ? 12.888 7.655 -5.751 1.00 87.44 225 SER A N 1
ATOM 1742 C CA . SER A 1 225 ? 14.108 6.866 -5.993 1.00 87.44 225 SER A CA 1
ATOM 1743 C C . SER A 1 225 ? 14.812 7.209 -7.305 1.00 87.44 225 SER A C 1
ATOM 1745 O O . SER A 1 225 ? 16.028 7.044 -7.381 1.00 87.44 225 SER A O 1
ATOM 1747 N N . ILE A 1 226 ? 14.084 7.669 -8.323 1.00 87.94 226 ILE A N 1
ATOM 1748 C CA . ILE A 1 226 ? 14.637 8.032 -9.632 1.00 87.94 226 ILE A CA 1
ATOM 1749 C C . ILE A 1 226 ? 14.073 9.365 -10.115 1.00 87.94 226 ILE A C 1
ATOM 1751 O O . ILE A 1 226 ? 12.945 9.724 -9.791 1.00 87.94 226 ILE A O 1
ATOM 1755 N N . GLN A 1 227 ? 14.874 10.089 -10.894 1.00 85.06 227 GLN A N 1
ATOM 1756 C CA . GLN A 1 227 ? 14.401 11.236 -11.658 1.00 85.06 227 GLN A CA 1
ATOM 1757 C C . GLN A 1 227 ? 13.586 10.733 -12.857 1.00 85.06 227 GLN A C 1
ATOM 1759 O O . GLN A 1 227 ? 13.994 9.759 -13.494 1.00 85.06 227 GLN A O 1
ATOM 1764 N N . ASP A 1 228 ? 12.452 11.382 -13.125 1.00 85.50 228 ASP A N 1
ATOM 1765 C CA . ASP A 1 228 ? 11.504 11.018 -14.188 1.00 85.50 228 ASP A CA 1
ATOM 1766 C C . ASP A 1 228 ? 11.099 9.521 -14.161 1.00 85.50 228 ASP A C 1
ATOM 1768 O O . ASP A 1 228 ? 11.544 8.698 -14.983 1.00 85.50 228 ASP A O 1
ATOM 1772 N N . PRO A 1 229 ? 10.350 9.109 -13.116 1.00 87.75 229 PRO A N 1
ATOM 1773 C CA . PRO A 1 229 ? 9.875 7.740 -12.986 1.00 87.75 229 PRO A CA 1
ATOM 1774 C C . PRO A 1 229 ? 8.834 7.422 -14.071 1.00 87.75 229 PRO A C 1
ATOM 1776 O O . PRO A 1 229 ? 7.953 8.240 -14.321 1.00 87.75 229 PRO A O 1
ATOM 1779 N N . PRO A 1 230 ? 8.863 6.222 -14.679 1.00 89.38 230 PRO A N 1
ATOM 1780 C CA . PRO A 1 230 ? 7.771 5.807 -15.546 1.00 89.38 230 PRO A CA 1
ATOM 1781 C C . PRO A 1 230 ? 6.471 5.681 -14.743 1.00 89.38 230 PRO A C 1
ATOM 1783 O O . PRO A 1 230 ? 6.486 5.245 -13.585 1.00 89.38 230 PRO A O 1
ATOM 1786 N N . THR A 1 231 ? 5.348 6.004 -15.380 1.00 92.75 231 THR A N 1
ATOM 1787 C CA . THR A 1 231 ? 4.018 5.777 -14.811 1.00 92.75 231 THR A CA 1
ATOM 1788 C C . THR A 1 231 ? 3.799 4.282 -14.634 1.00 92.75 231 THR A C 1
ATOM 1790 O O . THR A 1 231 ? 3.816 3.522 -15.600 1.00 92.75 231 THR A O 1
ATOM 1793 N N . ILE A 1 232 ? 3.611 3.857 -13.386 1.00 95.00 232 ILE A N 1
ATOM 1794 C CA . ILE A 1 232 ? 3.288 2.469 -13.064 1.00 95.00 232 ILE A CA 1
ATOM 1795 C C . ILE A 1 232 ? 1.775 2.289 -13.139 1.00 95.00 232 ILE A C 1
ATOM 1797 O O . ILE A 1 232 ? 1.021 3.123 -12.638 1.00 95.00 232 ILE A O 1
ATOM 1801 N N . SER A 1 233 ? 1.340 1.182 -13.728 1.00 95.25 233 SER A N 1
ATOM 1802 C CA . SER A 1 233 ? -0.052 0.751 -13.793 1.00 95.25 233 SER A CA 1
ATOM 1803 C C . SER A 1 233 ? -0.195 -0.681 -13.261 1.00 95.25 233 SER A C 1
ATOM 1805 O O . SER A 1 233 ? 0.785 -1.412 -13.092 1.00 95.25 233 SER A O 1
ATOM 1807 N N . HIS A 1 234 ? -1.426 -1.069 -12.923 1.00 94.81 234 HIS A N 1
ATOM 1808 C CA . HIS A 1 234 ? -1.782 -2.441 -12.557 1.00 94.81 234 HIS A CA 1
ATOM 1809 C C . HIS A 1 234 ? -2.289 -3.157 -13.815 1.00 94.81 234 HIS A C 1
ATOM 1811 O O . HIS A 1 234 ? -3.477 -3.094 -14.129 1.00 94.81 234 HIS A O 1
ATOM 1817 N N . ILE A 1 235 ? -1.350 -3.755 -14.548 1.00 94.81 235 ILE A N 1
ATOM 1818 C CA . ILE A 1 235 ? -1.502 -4.238 -15.928 1.00 94.81 235 ILE A CA 1
ATOM 1819 C C . ILE A 1 235 ? -2.364 -5.503 -15.982 1.00 94.81 235 ILE A C 1
ATOM 1821 O O . ILE A 1 235 ? -3.258 -5.596 -16.811 1.00 94.81 235 ILE A O 1
ATOM 1825 N N . ALA A 1 236 ? -2.121 -6.444 -15.071 1.00 94.19 236 ALA A N 1
ATOM 1826 C CA . ALA A 1 236 ? -2.854 -7.705 -14.960 1.00 94.19 236 ALA A CA 1
ATOM 1827 C C . ALA A 1 236 ? -3.297 -7.904 -13.509 1.00 94.19 236 ALA A C 1
ATOM 1829 O O . ALA A 1 236 ? -2.586 -7.460 -12.602 1.00 94.19 236 ALA A O 1
ATOM 1830 N N . CYS A 1 237 ? -4.446 -8.532 -13.279 1.00 93.56 237 CYS A N 1
ATOM 1831 C CA . CYS A 1 237 ? -5.000 -8.802 -11.960 1.00 93.56 237 CYS A CA 1
ATOM 1832 C C . CYS A 1 237 ? -5.680 -10.168 -11.896 1.00 93.56 237 CYS A C 1
ATOM 1834 O O . CYS A 1 237 ? -6.621 -10.435 -12.632 1.00 93.56 237 CYS A O 1
ATOM 1836 N N . GLU A 1 238 ? -5.296 -10.973 -10.911 1.00 92.38 238 GLU A N 1
ATOM 1837 C CA . GLU A 1 238 ? -5.916 -12.277 -10.644 1.00 92.38 238 GLU A CA 1
ATOM 1838 C C . GLU A 1 238 ? -7.408 -12.175 -10.288 1.00 92.38 238 GLU A C 1
ATOM 1840 O O . GLU A 1 238 ? -8.179 -13.074 -10.600 1.00 92.38 238 GLU A O 1
ATOM 1845 N N . ALA A 1 239 ? -7.856 -11.050 -9.719 1.00 89.62 239 ALA A N 1
ATOM 1846 C CA . ALA A 1 239 ? -9.282 -10.798 -9.494 1.00 89.62 239 ALA A CA 1
ATOM 1847 C C . ALA A 1 239 ? -10.077 -10.603 -10.806 1.00 89.62 239 ALA A C 1
ATOM 1849 O O . ALA A 1 239 ? -11.291 -10.754 -10.818 1.00 89.62 239 ALA A O 1
ATOM 1850 N N . ARG A 1 240 ? -9.389 -10.293 -11.915 1.00 90.00 240 ARG A N 1
ATOM 1851 C CA . ARG A 1 240 ? -9.944 -10.176 -13.273 1.00 90.00 240 ARG A CA 1
ATOM 1852 C C . ARG A 1 240 ? -9.594 -11.383 -14.149 1.00 90.00 240 ARG A C 1
ATOM 1854 O O . ARG A 1 240 ? -9.512 -11.244 -15.362 1.00 90.00 240 ARG A O 1
ATOM 1861 N N . GLU A 1 241 ? -9.364 -12.535 -13.521 1.00 89.38 241 GLU A N 1
ATOM 1862 C CA . GLU A 1 241 ? -9.076 -13.818 -14.180 1.00 89.38 241 GLU A CA 1
ATOM 1863 C C . GLU A 1 241 ? -7.703 -13.913 -14.875 1.00 89.38 241 GLU A C 1
ATOM 1865 O O . GLU A 1 241 ? -7.419 -14.903 -15.547 1.00 89.38 241 GLU A O 1
ATOM 1870 N N . ASP A 1 242 ? -6.800 -12.947 -14.662 1.00 92.31 242 ASP A N 1
ATOM 1871 C CA . ASP A 1 242 ? -5.403 -13.097 -15.083 1.00 92.31 242 ASP A CA 1
ATOM 1872 C C . ASP A 1 242 ? -4.664 -14.132 -14.205 1.00 92.31 242 ASP A C 1
ATOM 1874 O O . ASP A 1 242 ? -4.991 -14.351 -13.040 1.00 92.31 242 ASP A O 1
ATOM 1878 N N . GLU A 1 243 ? -3.592 -14.746 -14.716 1.00 90.38 243 GLU A N 1
ATOM 1879 C CA . GLU A 1 243 ? -2.843 -15.770 -13.961 1.00 90.38 243 GLU A CA 1
ATOM 1880 C C . GLU A 1 243 ? -2.157 -15.211 -12.692 1.00 90.38 243 GLU A C 1
ATOM 1882 O O . GLU A 1 243 ? -1.950 -15.918 -11.697 1.00 90.38 243 GLU A O 1
ATOM 1887 N N . TYR A 1 244 ? -1.778 -13.933 -12.724 1.00 91.44 244 TYR A N 1
ATOM 1888 C CA . TYR A 1 244 ? -1.117 -13.231 -11.629 1.00 91.44 244 TYR A CA 1
ATOM 1889 C C . TYR A 1 244 ? -1.388 -11.726 -11.698 1.00 91.44 244 TYR A C 1
ATOM 1891 O O . TYR A 1 244 ? -1.617 -11.155 -12.763 1.00 91.44 244 TYR A O 1
ATOM 1899 N N . CYS A 1 245 ? -1.288 -11.045 -10.555 1.00 94.06 245 CYS A N 1
ATOM 1900 C CA . CYS A 1 245 ? -1.260 -9.589 -10.537 1.00 94.06 245 CYS A CA 1
ATOM 1901 C C . CYS A 1 245 ? 0.102 -9.071 -11.010 1.00 94.06 245 CYS A C 1
ATOM 1903 O O . CYS A 1 245 ? 1.142 -9.511 -10.510 1.00 94.06 245 CYS A O 1
ATOM 1905 N N . ARG A 1 246 ? 0.102 -8.087 -11.914 1.00 95.44 246 ARG A N 1
ATOM 1906 C CA . ARG A 1 246 ? 1.308 -7.464 -12.477 1.00 95.44 246 ARG A CA 1
ATOM 1907 C C . ARG A 1 246 ? 1.239 -5.946 -12.368 1.00 95.44 246 ARG A C 1
ATOM 1909 O O . ARG A 1 246 ? 0.312 -5.320 -12.874 1.00 95.44 246 ARG A O 1
ATOM 1916 N N . TRP A 1 247 ? 2.266 -5.346 -11.773 1.00 96.31 247 TRP A N 1
ATOM 1917 C CA . TRP A 1 247 ? 2.478 -3.899 -11.749 1.00 96.31 247 TRP A CA 1
ATOM 1918 C C . TRP A 1 247 ? 3.745 -3.554 -12.507 1.00 96.31 247 TRP A C 1
ATOM 1920 O O . TRP A 1 247 ? 4.815 -4.077 -12.195 1.00 96.31 247 TRP A O 1
ATOM 1930 N N . GLY A 1 248 ? 3.645 -2.655 -13.474 1.00 95.19 248 GLY A N 1
ATOM 1931 C CA . GLY A 1 248 ? 4.780 -2.268 -14.299 1.00 95.19 248 GLY A CA 1
ATOM 1932 C C . GLY A 1 248 ? 4.557 -0.942 -15.011 1.00 95.19 248 GLY A C 1
ATOM 1933 O O . GLY A 1 248 ? 3.489 -0.350 -14.854 1.00 95.19 248 GLY A O 1
ATOM 1934 N N . PRO A 1 249 ? 5.566 -0.453 -15.749 1.00 92.19 249 PRO A N 1
ATOM 1935 C CA . PRO A 1 249 ? 5.379 0.677 -16.647 1.00 92.19 249 PRO A CA 1
ATOM 1936 C C . PRO A 1 249 ? 4.298 0.346 -17.682 1.00 92.19 249 PRO A C 1
ATOM 1938 O O . PRO A 1 249 ? 4.262 -0.787 -18.171 1.00 92.19 249 PRO A O 1
ATOM 1941 N N . GLN A 1 250 ? 3.425 1.318 -17.953 1.00 79.94 250 GLN A N 1
ATOM 1942 C CA . GLN A 1 250 ? 2.481 1.261 -19.073 1.00 79.94 250 GLN A CA 1
ATOM 1943 C C . GLN A 1 250 ? 3.216 1.343 -20.414 1.00 79.94 250 GLN A C 1
ATOM 1945 O O . GLN A 1 250 ? 4.259 2.037 -20.467 1.00 79.94 250 GLN A O 1
#

Sequence (250 aa):
MGAAVSLPSWYSLRTVSRFRCRVTNGLRDSRNFKSLPTSTTIDQPTEQTGIESTTSGRQRVSALVALTILEVLQASDRPFEVFEEEDTSITMPRRLGLSDAVERRIRTYQKETRKGNKISDEEFADLVRLVVKRPDARAIFLECGARLAGKLPRRPGLMPRRLGLALAKRRVRKRLRALFGRRIGGFADGGFILEGRSLLFIQSDSGGDACSLVLGLCSATLSGSIQDPPTISHIACEAREDEYCRWGPQ

Secondary structure (DSSP, 8-state):
-------------------PPPP-------------------------------------EEHHHHHHHHHHHHHHHS-S---TT--HHHH----GGGSHHHHHHHHHHHHHHHHT-EE-HHHHHHHHHHHHTSTTHHHHHHHHHHHHT----SS--S--HHHHHHHHHHHHHHHHHHHHSS---EEPSSSS-EEESS-HHHHH-SS-GGGHHHHHHHHHHHHTTSSSPPPEEEEE-GGGT-SSEEEEE-

Foldseek 3Di:
DDDDPDDDDDDDDDDDDDDDDDDDDDDDDDDDDDDDDDDDDDDDDDDDPPPPVPPPADFFAWLLLVLLLLVLLLVVLDDPDDDVPDPPVPPDPDRPSPDPVSVVSNVVSVVRNVVRGGDHLVVVLVSLLVLLVDPCSLVSLLVSLLVLLDDFDPAQDPDPPVVLQVVLQVSLQVSVCSRRVDGAADADPDFRKGKGDPDSSCVSDLPCSNVSSSQNNSVNSSPRRDDPGARKDFPDPVSVVGRITMIGHD

pLDDT: mean 74.44, std 24.72, range [25.88, 97.44]

Organism: NCBI:txid408172

Radius of gyration: 22.69 Å; chains: 1; bounding box: 51×63×65 Å